Protein AF-A0AA37DGC0-F1 (afdb_monomer)

Foldseek 3Di:
DDPVVVVVVVVVVVVVVVCCVVVVVVVVVVVVVVVVVVVVVVVVVVVVVLVVVQVVVCVLQVLVVKHWDWDDWDCDDVVQKTKTFTAIPVCRQVDPPPRDTWIWIWHADPVGIDIDTQPQVSVQVVVVVVVCQVLCCVLQNPPQKDFNDWDFDRDPCVVDGNPRDSLNCQLQTADIEIEMEGADDCVSVVVSVVSSLVVCVVSLGKYWYWYFYAYPVGDGPDIDTDTHNRDDPSSVDDD

Structure (mmCIF, N/CA/C/O backbone):
data_AF-A0AA37DGC0-F1
#
_entry.id   AF-A0AA37DGC0-F1
#
loop_
_atom_site.group_PDB
_atom_site.id
_atom_site.type_symbol
_atom_site.label_atom_id
_atom_site.label_alt_id
_atom_site.label_comp_id
_atom_site.label_asym_id
_atom_site.label_entity_id
_atom_site.label_seq_id
_atom_site.pdbx_PDB_ins_code
_atom_site.Cartn_x
_atom_site.Cartn_y
_atom_site.Cartn_z
_atom_site.occupancy
_atom_site.B_iso_or_equiv
_atom_site.auth_seq_id
_atom_site.auth_comp_id
_atom_site.auth_asym_id
_atom_site.auth_atom_id
_atom_site.pdbx_PDB_model_num
ATOM 1 N N . MET A 1 1 ? 9.673 26.844 -81.382 1.00 55.47 1 MET A N 1
ATOM 2 C CA . MET A 1 1 ? 9.792 25.479 -80.846 1.00 55.47 1 MET A CA 1
ATOM 3 C C . MET A 1 1 ? 9.774 24.512 -82.013 1.00 55.47 1 MET A C 1
ATOM 5 O O . MET A 1 1 ? 8.757 24.444 -82.702 1.00 55.47 1 MET A O 1
ATOM 9 N N . THR A 1 2 ? 10.899 23.869 -82.306 1.00 59.75 2 THR A N 1
ATOM 10 C CA . THR A 1 2 ? 11.015 22.906 -83.415 1.00 59.75 2 THR A CA 1
ATOM 11 C C . THR A 1 2 ? 10.452 21.540 -82.998 1.00 59.75 2 THR A C 1
ATOM 13 O O . THR A 1 2 ? 10.293 21.239 -81.814 1.00 59.75 2 THR A O 1
ATOM 16 N N . THR A 1 3 ? 10.093 20.690 -83.962 1.00 62.34 3 THR A N 1
ATOM 17 C CA . THR A 1 3 ? 9.586 19.325 -83.709 1.00 62.34 3 THR A CA 1
ATOM 18 C C . THR A 1 3 ? 10.576 18.448 -82.934 1.00 62.34 3 THR A C 1
ATOM 20 O O . THR A 1 3 ? 10.150 17.554 -82.205 1.00 62.34 3 THR A O 1
ATOM 23 N N . GLU A 1 4 ? 11.874 18.737 -83.031 1.00 63.72 4 GLU A N 1
ATOM 24 C CA . GLU A 1 4 ? 12.940 18.060 -82.284 1.00 63.72 4 GLU A CA 1
ATOM 25 C C . GLU A 1 4 ? 12.959 18.455 -80.799 1.00 63.72 4 GLU A C 1
ATOM 27 O O . GLU A 1 4 ? 13.041 17.575 -79.941 1.00 63.72 4 GLU A O 1
ATOM 32 N N . GLU A 1 5 ? 12.764 19.739 -80.475 1.00 61.94 5 GLU A N 1
ATOM 33 C CA . GLU A 1 5 ? 12.655 20.222 -79.086 1.00 61.94 5 GLU A CA 1
ATOM 34 C C . GLU A 1 5 ? 11.441 19.603 -78.370 1.00 61.94 5 GLU A C 1
ATOM 36 O O . GLU A 1 5 ? 11.525 19.185 -77.214 1.00 61.94 5 GLU A O 1
ATOM 41 N N . ARG A 1 6 ? 10.317 19.443 -79.085 1.00 62.06 6 ARG A N 1
ATOM 42 C CA . ARG A 1 6 ? 9.103 18.788 -78.562 1.00 62.06 6 ARG A CA 1
ATOM 43 C C . ARG A 1 6 ? 9.302 17.288 -78.300 1.00 62.06 6 ARG A C 1
ATOM 45 O O . ARG A 1 6 ? 8.759 16.756 -77.331 1.00 62.06 6 ARG A O 1
ATOM 52 N N . GLY A 1 7 ? 10.079 16.607 -79.146 1.00 70.06 7 GLY A N 1
ATOM 53 C CA . GLY A 1 7 ? 10.426 15.191 -78.980 1.00 70.06 7 GLY A CA 1
ATOM 54 C C . GLY A 1 7 ? 11.369 14.944 -77.798 1.00 70.06 7 GLY A C 1
ATOM 55 O O . GLY A 1 7 ? 11.189 13.972 -77.058 1.00 70.06 7 GLY A O 1
ATOM 56 N N . GLN A 1 8 ? 12.318 15.856 -77.572 1.00 69.00 8 GLN A N 1
ATOM 57 C CA . GLN A 1 8 ? 13.214 15.826 -76.413 1.00 69.00 8 GLN A CA 1
ATOM 58 C C . GLN A 1 8 ? 12.463 16.098 -75.100 1.00 69.00 8 GLN A C 1
ATOM 60 O O . GLN A 1 8 ? 12.642 15.350 -74.136 1.00 69.00 8 GLN A O 1
ATOM 65 N N . GLU A 1 9 ? 11.541 17.068 -75.063 1.00 74.25 9 GLU A N 1
ATOM 66 C CA . GLU A 1 9 ? 10.702 17.310 -73.877 1.00 74.25 9 GLU A CA 1
ATOM 67 C C . GLU A 1 9 ? 9.797 16.114 -73.529 1.00 74.25 9 GLU A C 1
ATOM 69 O O . GLU A 1 9 ? 9.611 15.782 -72.351 1.00 74.25 9 GLU A O 1
ATOM 74 N N . GLU A 1 10 ? 9.226 15.429 -74.527 1.00 75.25 10 GLU A N 1
ATOM 75 C CA . GLU A 1 10 ? 8.430 14.224 -74.280 1.00 75.25 10 GLU A CA 1
ATOM 76 C C . GLU A 1 10 ? 9.276 13.048 -73.780 1.00 75.25 10 GLU A C 1
ATOM 78 O O . GLU A 1 10 ? 8.840 12.326 -72.871 1.00 75.25 10 GLU A O 1
ATOM 83 N N . GLN A 1 11 ? 10.480 12.857 -74.326 1.00 74.06 11 GLN A N 1
ATOM 84 C CA . GLN A 1 11 ? 11.420 11.852 -73.830 1.00 74.06 11 GLN A CA 1
ATOM 85 C C . GLN A 1 11 ? 11.836 12.149 -72.387 1.00 74.06 11 GLN A C 1
ATOM 87 O O . GLN A 1 11 ? 11.744 11.253 -71.544 1.00 74.06 11 GLN A O 1
ATOM 92 N N . GLU A 1 12 ? 12.161 13.401 -72.055 1.00 78.88 12 GLU A N 1
ATOM 93 C CA . GLU A 1 12 ? 12.464 13.800 -70.681 1.00 78.88 12 GLU A CA 1
ATOM 94 C C . GLU A 1 12 ? 11.285 13.563 -69.735 1.00 78.88 12 GLU A C 1
ATOM 96 O O . GLU A 1 12 ? 11.467 13.054 -68.626 1.00 78.88 12 GLU A O 1
ATOM 101 N N . ARG A 1 13 ? 10.051 13.892 -70.144 1.00 79.38 13 ARG A N 1
ATOM 102 C CA . ARG A 1 13 ? 8.856 13.647 -69.317 1.00 79.38 13 ARG A CA 1
ATOM 103 C C . ARG A 1 13 ? 8.638 12.157 -69.073 1.00 79.38 13 ARG A C 1
ATOM 105 O O . ARG A 1 13 ? 8.288 11.770 -67.953 1.00 79.38 13 ARG A O 1
ATOM 112 N N . ARG A 1 14 ? 8.848 11.304 -70.082 1.00 78.50 14 ARG A N 1
ATOM 113 C CA . ARG A 1 14 ? 8.740 9.839 -69.944 1.00 78.50 14 ARG A CA 1
ATOM 114 C C . ARG A 1 14 ? 9.852 9.276 -69.058 1.00 78.50 14 ARG A C 1
ATOM 116 O O . ARG A 1 14 ? 9.572 8.420 -68.216 1.00 78.50 14 ARG A O 1
ATOM 123 N N . GLN A 1 15 ? 11.071 9.792 -69.180 1.00 78.50 15 GLN A N 1
ATOM 124 C CA . GLN A 1 15 ? 12.212 9.388 -68.364 1.00 78.50 15 GLN A CA 1
ATOM 125 C C . GLN A 1 15 ? 12.033 9.825 -66.903 1.00 78.50 15 GLN A C 1
ATOM 127 O O . GLN A 1 15 ? 12.124 8.989 -66.008 1.00 78.50 15 GLN A O 1
ATOM 132 N N . LYS A 1 16 ? 11.622 11.076 -66.651 1.00 81.44 16 LYS A N 1
ATOM 133 C CA . LYS A 1 16 ? 11.257 11.588 -65.316 1.00 81.44 16 LYS A CA 1
ATOM 134 C C . LYS A 1 16 ? 10.116 10.775 -64.691 1.00 81.44 16 LYS A C 1
ATOM 136 O O . LYS A 1 16 ? 10.180 10.457 -63.506 1.00 81.44 16 LYS A O 1
ATOM 141 N N . LYS A 1 17 ? 9.096 10.370 -65.464 1.00 83.56 17 LYS A N 1
ATOM 142 C CA . LYS A 1 17 ? 8.017 9.480 -64.979 1.00 83.56 17 LYS A CA 1
ATOM 143 C C . LYS A 1 17 ? 8.522 8.078 -64.619 1.00 83.56 17 LYS A C 1
ATOM 145 O O . LYS A 1 17 ? 8.120 7.557 -63.581 1.00 83.56 17 LYS A O 1
ATOM 150 N N . ARG A 1 18 ? 9.395 7.470 -65.434 1.00 80.56 18 ARG A N 1
ATOM 151 C CA . ARG A 1 18 ? 10.020 6.167 -65.124 1.00 80.56 18 ARG A CA 1
ATOM 152 C C . ARG A 1 18 ? 10.894 6.245 -63.875 1.00 80.56 18 ARG A C 1
ATOM 154 O O . ARG A 1 18 ? 10.737 5.421 -62.983 1.00 80.56 18 ARG A O 1
ATOM 161 N N . ILE A 1 19 ? 11.739 7.269 -63.786 1.00 80.38 19 ILE A N 1
ATOM 162 C CA . ILE A 1 19 ? 12.614 7.519 -62.638 1.00 80.38 19 ILE A CA 1
ATOM 163 C C . ILE A 1 19 ? 11.781 7.711 -61.366 1.00 80.38 19 ILE A C 1
ATOM 165 O O . ILE A 1 19 ? 12.049 7.051 -60.369 1.00 80.38 19 ILE A O 1
ATOM 169 N N . LYS A 1 20 ? 10.709 8.517 -61.406 1.00 83.06 20 LYS A N 1
ATOM 170 C CA . LYS A 1 20 ? 9.794 8.676 -60.263 1.00 83.06 20 LYS A CA 1
ATOM 171 C C . LYS A 1 20 ? 9.135 7.358 -59.853 1.00 83.06 20 LYS A C 1
ATOM 173 O O . LYS A 1 20 ? 9.082 7.076 -58.665 1.00 83.06 20 LYS A O 1
ATOM 178 N N . ARG A 1 21 ? 8.677 6.533 -60.805 1.00 83.62 21 ARG A N 1
ATOM 179 C CA . ARG A 1 21 ? 8.064 5.221 -60.510 1.00 83.62 21 ARG A CA 1
ATOM 180 C C . ARG A 1 21 ? 9.016 4.236 -59.830 1.00 83.62 21 ARG A C 1
ATOM 182 O O . ARG A 1 21 ? 8.532 3.362 -59.127 1.00 83.62 21 ARG A O 1
ATOM 189 N N . ILE A 1 22 ? 10.325 4.368 -60.036 1.00 83.12 22 ILE A N 1
ATOM 190 C CA . ILE A 1 22 ? 11.338 3.501 -59.418 1.00 83.12 22 ILE A CA 1
ATOM 191 C C . ILE A 1 22 ? 11.839 4.100 -58.096 1.00 83.12 22 ILE A C 1
ATOM 193 O O . ILE A 1 22 ? 11.937 3.395 -57.097 1.00 83.12 22 ILE A O 1
ATOM 197 N N . LEU A 1 23 ? 12.113 5.408 -58.061 1.00 85.00 23 LEU A N 1
ATOM 198 C CA . LEU A 1 23 ? 12.659 6.077 -56.879 1.00 85.00 23 LEU A CA 1
ATOM 199 C C . LEU A 1 23 ? 11.643 6.228 -55.745 1.00 85.00 23 LEU A C 1
ATOM 201 O O . LEU A 1 23 ? 12.040 6.106 -54.594 1.00 85.00 23 LEU A O 1
ATOM 205 N N . LEU A 1 24 ? 10.356 6.470 -56.026 1.00 85.25 24 LEU A N 1
ATOM 206 C CA . LEU A 1 24 ? 9.342 6.624 -54.971 1.00 85.25 24 LEU A CA 1
ATOM 207 C C . LEU A 1 24 ? 9.191 5.358 -54.107 1.00 85.25 24 LEU A C 1
ATOM 209 O O . LEU A 1 24 ? 9.267 5.486 -52.887 1.00 85.25 24 LEU A O 1
ATOM 213 N N . PRO A 1 25 ? 9.050 4.145 -54.682 1.00 87.12 25 PRO A N 1
ATOM 214 C CA . PRO A 1 25 ? 9.037 2.913 -53.895 1.00 87.12 25 PRO A CA 1
ATOM 215 C C . PRO A 1 25 ? 10.334 2.678 -53.117 1.00 87.12 25 PRO A C 1
ATOM 217 O O . PRO A 1 25 ? 10.280 2.259 -51.966 1.00 87.12 25 PRO A O 1
ATOM 220 N N . L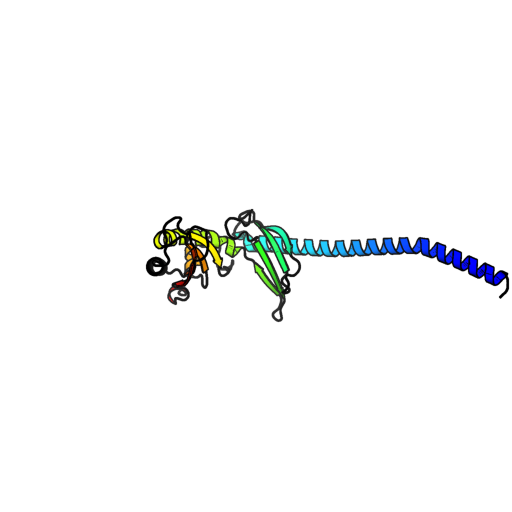EU A 1 26 ? 11.494 2.981 -53.710 1.00 87.94 26 LEU A N 1
ATOM 221 C CA . LEU A 1 26 ? 12.784 2.838 -53.028 1.00 87.94 26 LEU A CA 1
ATOM 222 C C . LEU A 1 26 ? 12.924 3.813 -51.852 1.00 87.94 26 LEU A C 1
ATOM 224 O O . LEU A 1 26 ? 13.423 3.429 -50.798 1.00 87.94 26 LEU A O 1
ATOM 228 N N . LEU A 1 27 ? 12.442 5.049 -52.002 1.00 88.81 27 LEU A N 1
ATOM 229 C CA . LEU A 1 27 ? 12.428 6.045 -50.934 1.00 88.81 27 LEU A CA 1
ATOM 230 C C . LEU A 1 27 ? 11.457 5.646 -49.812 1.00 88.81 27 LEU A C 1
ATOM 232 O O . LEU A 1 27 ? 11.799 5.763 -48.640 1.00 88.81 27 LEU A O 1
ATOM 236 N N . ALA A 1 28 ? 10.274 5.129 -50.162 1.00 83.31 28 ALA A N 1
ATOM 237 C CA . ALA A 1 28 ? 9.301 4.620 -49.197 1.00 83.31 28 ALA A CA 1
ATOM 238 C C . ALA A 1 28 ? 9.842 3.405 -48.426 1.00 83.31 28 ALA A C 1
ATOM 240 O O . ALA A 1 28 ? 9.718 3.349 -47.205 1.00 83.31 28 ALA A O 1
ATOM 241 N N . LEU A 1 29 ? 10.507 2.472 -49.117 1.00 85.81 29 LEU A N 1
ATOM 242 C CA . LEU A 1 29 ? 11.170 1.329 -48.491 1.00 85.81 29 LEU A CA 1
ATOM 243 C C . LEU A 1 29 ? 12.292 1.790 -47.553 1.00 85.81 29 LEU A C 1
ATOM 245 O O . LEU A 1 29 ? 12.408 1.297 -46.435 1.00 85.81 29 LEU A O 1
ATOM 249 N N . TRP A 1 30 ? 13.095 2.767 -47.980 1.00 87.75 30 TRP A N 1
ATOM 250 C CA . TRP A 1 30 ? 14.147 3.338 -47.146 1.00 87.75 30 TRP A CA 1
ATOM 251 C C . TRP A 1 30 ? 13.577 4.013 -45.892 1.00 87.75 30 TRP A C 1
ATOM 253 O O . TRP A 1 30 ? 14.060 3.739 -44.796 1.00 87.75 30 TRP A O 1
ATOM 263 N N . LEU A 1 31 ? 12.516 4.817 -46.020 1.00 85.50 31 LEU A N 1
ATOM 264 C CA . LEU A 1 31 ? 11.825 5.434 -44.883 1.00 85.50 31 LEU A CA 1
ATOM 265 C C . LEU A 1 31 ? 11.247 4.384 -43.927 1.00 85.50 31 LEU A C 1
ATOM 267 O O . LEU A 1 31 ? 11.439 4.507 -42.722 1.00 85.50 31 LEU A 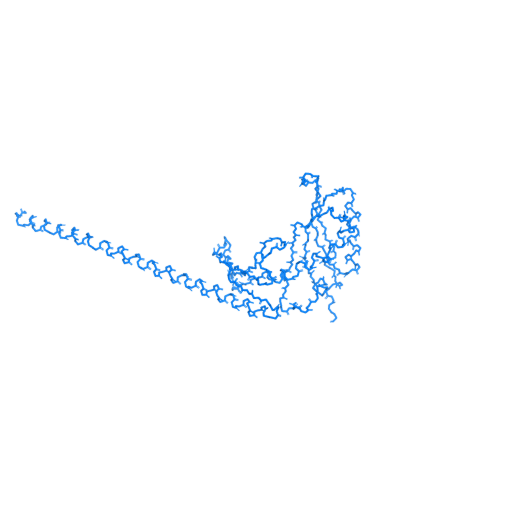O 1
ATOM 271 N N . ALA A 1 32 ? 10.618 3.324 -44.441 1.00 80.06 32 ALA A N 1
ATOM 272 C CA . ALA A 1 32 ? 10.107 2.228 -43.618 1.00 80.06 32 ALA A CA 1
ATOM 273 C C . ALA A 1 32 ? 11.231 1.519 -42.840 1.00 80.06 32 ALA A C 1
ATOM 275 O O . ALA A 1 32 ? 11.077 1.224 -41.657 1.00 80.06 32 ALA A O 1
ATOM 276 N N . VAL A 1 33 ? 12.395 1.309 -43.466 1.00 79.88 33 VAL A N 1
ATOM 277 C CA . VAL A 1 33 ? 13.577 0.740 -42.797 1.00 79.88 33 VAL A CA 1
ATOM 278 C C . VAL A 1 33 ? 14.136 1.687 -41.730 1.00 79.88 33 VAL A C 1
ATOM 280 O O . VAL A 1 33 ? 14.545 1.221 -40.667 1.00 79.88 33 VAL A O 1
ATOM 283 N N . GLN A 1 34 ? 14.169 3.001 -41.974 1.00 80.25 34 GLN A N 1
ATOM 284 C CA . GLN A 1 34 ? 14.621 3.972 -40.969 1.00 80.25 34 GLN A CA 1
ATOM 285 C C . GLN A 1 34 ? 13.648 4.067 -39.789 1.00 80.25 34 GLN A C 1
ATOM 287 O O . GLN A 1 34 ? 14.092 4.050 -38.643 1.00 80.25 34 GLN A O 1
ATOM 292 N N . LEU A 1 35 ? 12.339 4.084 -40.054 1.00 73.44 35 LEU A N 1
ATOM 293 C CA . LEU A 1 35 ? 11.300 4.056 -39.023 1.00 73.44 35 LEU A CA 1
ATOM 294 C C . LEU A 1 35 ? 11.390 2.775 -38.188 1.00 73.44 35 LEU A C 1
ATOM 296 O O . LEU A 1 35 ? 11.444 2.855 -36.966 1.00 73.44 35 LEU A O 1
ATOM 300 N N . GLY A 1 36 ? 11.535 1.608 -38.825 1.00 61.41 36 GLY A N 1
ATOM 301 C CA . GLY A 1 36 ? 11.729 0.338 -38.120 1.00 61.41 36 GLY A CA 1
ATOM 302 C C . GLY A 1 36 ? 12.989 0.319 -37.246 1.00 61.41 36 GLY A C 1
ATOM 303 O O . GLY A 1 36 ? 12.961 -0.186 -36.128 1.00 61.41 36 GLY A O 1
ATOM 304 N N . LYS A 1 37 ? 14.095 0.926 -37.702 1.00 65.06 37 LYS A N 1
ATOM 305 C CA . LYS A 1 37 ? 15.316 1.082 -36.888 1.00 65.06 37 LYS A CA 1
ATOM 306 C C . LYS A 1 37 ? 15.133 2.041 -35.710 1.00 65.06 37 LYS A C 1
ATOM 308 O O . LYS A 1 37 ? 15.774 1.831 -34.683 1.00 65.06 37 LYS A O 1
ATOM 313 N N . CYS A 1 38 ? 14.324 3.089 -35.863 1.00 59.12 38 CYS A N 1
ATOM 314 C CA . CYS A 1 38 ? 14.014 4.034 -34.790 1.00 59.12 38 CYS A CA 1
ATOM 315 C C . CYS A 1 38 ? 13.176 3.352 -33.706 1.00 59.12 38 CYS A C 1
ATOM 317 O O . CYS A 1 38 ? 13.608 3.315 -32.557 1.00 59.12 38 CYS A O 1
ATOM 319 N N . ILE A 1 39 ? 12.088 2.687 -34.110 1.00 58.06 39 ILE A N 1
ATOM 320 C CA . ILE A 1 39 ? 11.215 1.905 -33.222 1.00 58.06 39 ILE A CA 1
ATOM 321 C C . ILE A 1 39 ? 12.031 0.840 -32.478 1.00 58.06 39 ILE A C 1
ATOM 323 O O . ILE A 1 39 ? 12.000 0.775 -31.256 1.00 58.06 39 ILE A O 1
ATOM 327 N N . TYR A 1 40 ? 12.874 0.079 -33.185 1.00 53.66 40 TYR A N 1
ATOM 328 C CA . TYR A 1 40 ? 13.726 -0.937 -32.560 1.00 53.66 40 TYR A CA 1
ATOM 329 C C . TYR A 1 40 ? 14.729 -0.360 -31.544 1.00 53.66 40 TYR A C 1
ATOM 331 O O . TYR A 1 40 ? 15.064 -1.004 -30.549 1.00 53.66 40 TYR A O 1
ATOM 339 N N . ARG A 1 41 ? 15.257 0.850 -31.775 1.00 56.12 41 ARG A N 1
ATOM 340 C CA . ARG A 1 41 ? 16.160 1.513 -30.818 1.00 56.12 41 ARG A CA 1
ATOM 341 C C . ARG A 1 41 ? 15.415 1.999 -29.583 1.00 56.12 41 ARG A C 1
ATOM 343 O O . ARG A 1 41 ? 15.964 1.881 -28.490 1.00 56.12 41 ARG A O 1
ATOM 350 N N . GLU A 1 42 ? 14.210 2.527 -29.757 1.00 59.81 42 GLU A N 1
ATOM 351 C CA . GLU A 1 42 ? 13.340 2.944 -28.657 1.00 59.81 42 GLU A CA 1
ATOM 352 C C . GLU A 1 42 ? 12.913 1.743 -27.817 1.00 59.81 42 GLU A C 1
ATOM 354 O O . GLU A 1 42 ? 13.170 1.742 -26.618 1.00 59.81 42 GLU A O 1
ATOM 359 N N . GLU A 1 43 ? 12.428 0.662 -28.433 1.00 59.03 43 GLU A N 1
ATOM 360 C CA . GLU A 1 43 ? 12.095 -0.585 -27.733 1.00 59.03 43 GLU A CA 1
ATOM 361 C C . GLU A 1 43 ? 13.303 -1.178 -27.002 1.00 59.03 43 GLU A C 1
ATOM 363 O O . GLU A 1 43 ? 13.199 -1.595 -25.850 1.00 59.03 43 GLU A O 1
ATOM 368 N N . ARG A 1 44 ? 14.489 -1.180 -27.622 1.00 57.97 44 ARG A N 1
ATOM 369 C CA . ARG A 1 44 ? 15.708 -1.679 -26.972 1.00 57.97 44 ARG A CA 1
ATOM 370 C C . ARG A 1 44 ? 16.143 -0.800 -25.799 1.00 57.97 44 ARG A C 1
ATOM 372 O O . ARG A 1 44 ? 16.646 -1.324 -24.805 1.00 57.97 44 ARG A O 1
ATOM 379 N N . ARG A 1 45 ? 15.974 0.521 -25.900 1.00 60.31 45 ARG A N 1
ATOM 380 C CA . ARG A 1 45 ? 16.238 1.459 -24.799 1.00 60.31 45 ARG A CA 1
ATOM 381 C C . ARG A 1 45 ? 15.232 1.256 -23.667 1.00 60.31 45 ARG A C 1
ATOM 383 O O . ARG A 1 45 ? 15.646 1.227 -22.513 1.00 60.31 45 ARG A O 1
ATOM 390 N N . ARG A 1 46 ? 13.961 1.056 -24.010 1.00 58.97 46 ARG A N 1
ATOM 391 C CA . ARG A 1 46 ? 12.847 0.817 -23.09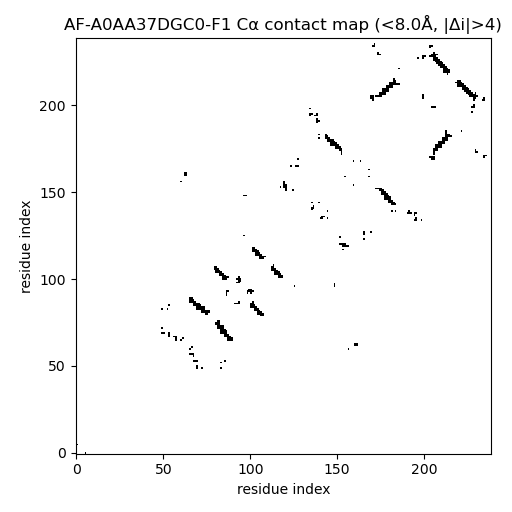3 1.00 58.97 46 ARG A CA 1
ATOM 392 C C . ARG A 1 46 ? 13.006 -0.496 -22.324 1.00 58.97 46 ARG A C 1
ATOM 394 O O . ARG A 1 46 ? 13.084 -0.487 -21.102 1.00 58.97 46 ARG A O 1
ATOM 401 N N . LEU A 1 47 ? 13.226 -1.608 -23.029 1.00 62.88 47 LEU A N 1
ATOM 402 C CA . LEU A 1 47 ? 13.554 -2.903 -22.418 1.00 62.88 47 LEU A CA 1
ATOM 403 C C . LEU A 1 47 ? 14.844 -2.838 -21.591 1.00 62.88 47 LEU A C 1
ATOM 405 O O . LEU A 1 47 ? 14.933 -3.464 -20.539 1.00 62.88 47 LEU A O 1
ATOM 409 N N . GLY A 1 48 ? 15.839 -2.062 -22.034 1.00 70.69 48 GLY A N 1
ATOM 410 C CA . GLY A 1 48 ? 17.059 -1.815 -21.267 1.00 70.69 48 GLY A CA 1
ATOM 411 C C . GLY A 1 48 ? 16.801 -1.071 -19.954 1.00 70.69 48 GLY A C 1
ATOM 412 O O . GLY A 1 48 ? 17.367 -1.443 -18.927 1.00 70.69 48 GLY A O 1
ATOM 413 N N . TYR A 1 49 ? 15.932 -0.058 -19.973 1.00 72.50 49 TYR A N 1
ATOM 414 C CA . TYR A 1 49 ? 15.521 0.688 -18.785 1.00 72.50 49 TYR A CA 1
ATOM 415 C C . TYR A 1 49 ? 14.719 -0.198 -17.830 1.00 72.50 49 TYR A C 1
ATOM 417 O O . TYR A 1 49 ? 15.148 -0.391 -16.695 1.00 72.50 49 TYR A O 1
ATOM 425 N N . ALA A 1 50 ? 13.642 -0.829 -18.302 1.00 78.88 50 ALA A N 1
ATOM 426 C CA . ALA A 1 50 ? 12.824 -1.742 -17.509 1.00 78.88 50 ALA A CA 1
ATOM 427 C C . ALA A 1 50 ? 13.659 -2.860 -16.861 1.00 78.88 50 ALA A C 1
ATOM 429 O O . ALA A 1 50 ? 13.530 -3.126 -15.666 1.00 78.88 50 ALA A O 1
ATOM 430 N N . HIS A 1 51 ? 14.593 -3.453 -17.613 1.00 82.69 51 HIS A N 1
ATOM 431 C CA . HIS A 1 51 ? 15.509 -4.460 -17.084 1.00 82.69 51 HIS A CA 1
ATOM 432 C C . HIS A 1 51 ? 16.458 -3.896 -16.016 1.00 82.69 51 HIS A C 1
ATOM 434 O O . HIS A 1 51 ? 16.704 -4.544 -14.999 1.00 82.69 51 HIS A O 1
ATOM 440 N N . ALA A 1 52 ? 16.985 -2.682 -16.203 1.00 84.94 52 ALA A N 1
ATOM 441 C CA . ALA A 1 52 ? 17.822 -2.033 -15.198 1.00 84.94 52 ALA A CA 1
ATOM 442 C C . ALA A 1 52 ? 17.042 -1.738 -13.903 1.00 84.94 52 ALA A C 1
ATOM 444 O O . ALA A 1 52 ? 17.583 -1.956 -12.813 1.00 84.94 52 ALA A O 1
ATOM 445 N N . VAL A 1 53 ? 15.779 -1.302 -14.007 1.00 87.75 53 VAL A N 1
ATOM 446 C CA . VAL A 1 53 ? 14.909 -1.084 -12.840 1.00 87.75 53 VAL A CA 1
ATOM 447 C C . VAL A 1 53 ? 14.577 -2.412 -12.152 1.00 87.75 53 VAL A C 1
ATOM 449 O O . VAL A 1 53 ? 14.690 -2.501 -10.932 1.00 87.75 53 VAL A O 1
ATOM 452 N N . GLU A 1 54 ? 14.269 -3.472 -12.902 1.00 90.25 54 GLU A N 1
ATOM 453 C CA . GLU A 1 54 ? 14.049 -4.816 -12.346 1.00 90.25 54 GLU A CA 1
ATOM 454 C C . GLU A 1 54 ? 15.274 -5.303 -11.557 1.00 90.25 54 GLU A C 1
ATOM 456 O O . GLU A 1 54 ? 15.159 -5.757 -10.415 1.00 90.25 54 GLU A O 1
ATOM 461 N N . GLN A 1 55 ? 16.477 -5.179 -12.127 1.00 90.88 55 GLN A N 1
ATOM 462 C CA . GLN A 1 55 ? 17.705 -5.542 -11.423 1.00 90.88 55 GLN A CA 1
ATOM 463 C C . GLN A 1 55 ? 17.935 -4.682 -10.175 1.00 90.88 55 GLN A C 1
ATOM 465 O O . GLN A 1 55 ? 18.438 -5.185 -9.169 1.00 90.88 55 GLN A O 1
ATOM 470 N N . TYR A 1 56 ? 17.602 -3.390 -10.231 1.00 91.56 56 TYR A N 1
ATOM 471 C CA . TYR A 1 56 ? 17.677 -2.505 -9.074 1.00 91.56 56 TYR A CA 1
ATOM 472 C C . TYR A 1 56 ? 16.739 -2.973 -7.957 1.00 91.56 56 TYR A C 1
ATOM 474 O O . TYR A 1 56 ? 17.210 -3.151 -6.836 1.00 91.56 56 TYR A O 1
ATOM 482 N N . MET A 1 57 ? 15.467 -3.250 -8.262 1.00 92.56 57 MET A N 1
ATOM 483 C CA . MET A 1 57 ? 14.489 -3.749 -7.287 1.00 92.56 57 MET A CA 1
ATOM 484 C C . MET A 1 57 ? 14.958 -5.061 -6.648 1.00 92.56 57 MET A C 1
ATOM 486 O O . MET A 1 57 ? 15.000 -5.176 -5.424 1.00 92.56 57 MET A O 1
ATOM 490 N N . ASN A 1 58 ? 15.439 -6.005 -7.464 1.00 93.50 58 ASN A N 1
ATOM 491 C CA . ASN A 1 58 ? 16.007 -7.272 -6.994 1.00 93.50 58 ASN A CA 1
ATOM 492 C C . ASN A 1 58 ? 17.242 -7.097 -6.091 1.00 93.50 58 ASN A C 1
ATOM 494 O O . ASN A 1 58 ? 17.466 -7.904 -5.190 1.00 93.50 58 ASN A O 1
ATOM 498 N N . ARG A 1 59 ? 18.064 -6.060 -6.308 1.00 92.94 59 ARG A N 1
ATOM 499 C CA . ARG A 1 59 ? 19.192 -5.739 -5.416 1.00 92.94 59 ARG A CA 1
ATOM 500 C C . ARG A 1 59 ? 18.725 -5.065 -4.127 1.00 92.94 59 ARG A C 1
ATOM 502 O O . ARG A 1 59 ? 19.149 -5.496 -3.058 1.00 92.94 59 ARG A O 1
ATOM 509 N N . LYS A 1 60 ? 17.863 -4.047 -4.231 1.00 92.56 60 LYS A N 1
ATOM 510 C CA . LYS A 1 60 ? 17.323 -3.265 -3.105 1.00 92.56 60 LYS A CA 1
ATOM 511 C C . LYS A 1 60 ? 16.642 -4.175 -2.082 1.00 92.56 60 LYS A C 1
ATOM 513 O O . LYS A 1 60 ? 16.949 -4.126 -0.897 1.00 92.56 60 LYS A O 1
ATOM 518 N N . TYR A 1 61 ? 15.795 -5.082 -2.560 1.00 92.44 61 TYR A N 1
ATOM 519 C CA . TYR A 1 61 ? 14.982 -5.958 -1.718 1.00 92.44 61 TYR A CA 1
ATOM 520 C C . TYR A 1 61 ? 15.538 -7.372 -1.556 1.00 92.44 61 TYR A C 1
ATOM 522 O O . TYR A 1 61 ? 14.849 -8.260 -1.057 1.00 92.44 61 TYR A O 1
ATOM 530 N N . ARG A 1 62 ? 16.816 -7.588 -1.889 1.00 91.19 62 ARG A N 1
ATOM 531 C CA . ARG A 1 62 ? 17.461 -8.905 -1.797 1.00 91.19 62 ARG A CA 1
ATOM 532 C C . ARG A 1 62 ? 17.340 -9.538 -0.410 1.00 91.19 62 ARG A C 1
ATOM 534 O O . ARG A 1 62 ? 17.125 -10.743 -0.316 1.00 91.19 62 ARG A O 1
ATOM 541 N N . LYS A 1 63 ? 17.452 -8.731 0.656 1.00 90.69 63 LYS A N 1
ATOM 542 C CA . LYS A 1 63 ? 17.338 -9.205 2.047 1.00 90.69 63 LYS A CA 1
ATOM 543 C C . LYS A 1 63 ? 15.968 -9.816 2.350 1.00 90.69 63 LYS A C 1
ATOM 545 O O . LYS A 1 63 ? 15.888 -10.762 3.118 1.00 90.69 63 LYS A O 1
ATOM 550 N N . PHE A 1 64 ? 14.912 -9.359 1.675 1.00 89.75 64 PHE A N 1
ATOM 551 C CA . PHE A 1 64 ? 13.560 -9.891 1.835 1.00 89.75 64 PHE A CA 1
ATOM 552 C C . PHE A 1 64 ? 13.359 -11.232 1.127 1.00 89.75 64 PHE A C 1
ATOM 554 O O . PHE A 1 64 ? 12.304 -11.838 1.298 1.00 89.75 64 PHE A O 1
ATOM 561 N N . GLY A 1 65 ? 14.337 -11.714 0.351 1.00 90.00 65 GLY A N 1
ATOM 562 C CA . GLY A 1 65 ? 14.262 -12.995 -0.352 1.00 90.00 65 GLY A CA 1
ATOM 563 C C . GLY A 1 65 ? 13.135 -13.060 -1.383 1.00 90.00 65 GLY A C 1
ATOM 564 O O . GLY A 1 65 ? 12.597 -14.138 -1.613 1.00 90.00 65 GLY A O 1
ATOM 565 N N . ASP A 1 66 ? 12.733 -11.914 -1.932 1.00 89.69 66 ASP A N 1
ATOM 566 C CA . ASP A 1 66 ? 11.768 -11.825 -3.025 1.00 89.69 66 ASP A CA 1
ATOM 567 C C . ASP A 1 66 ? 12.488 -11.633 -4.363 1.00 89.69 66 ASP A C 1
ATOM 569 O O . ASP A 1 66 ? 13.662 -11.243 -4.410 1.00 89.69 66 ASP A O 1
ATOM 573 N N . ARG A 1 67 ? 11.776 -11.904 -5.453 1.00 90.19 67 ARG A N 1
ATOM 574 C CA . ARG A 1 67 ? 12.263 -11.703 -6.807 1.00 90.19 67 ARG A CA 1
ATOM 575 C C . ARG A 1 67 ? 11.216 -10.997 -7.649 1.00 90.19 67 ARG A C 1
ATOM 577 O O . ARG A 1 67 ? 10.085 -11.453 -7.779 1.00 90.19 67 ARG A O 1
ATOM 584 N N . PHE A 1 68 ? 11.649 -9.909 -8.267 1.00 89.94 68 PHE A N 1
ATOM 585 C CA . PHE A 1 68 ? 10.838 -9.072 -9.132 1.00 89.94 68 PHE A CA 1
ATOM 586 C C . PHE A 1 68 ? 11.087 -9.451 -10.581 1.00 89.94 68 PHE A C 1
ATOM 588 O O . PHE A 1 68 ? 12.237 -9.645 -10.991 1.00 89.94 68 PHE A O 1
ATOM 595 N N . ARG A 1 69 ? 10.009 -9.524 -11.354 1.00 86.25 69 ARG A N 1
ATOM 596 C CA . ARG A 1 69 ? 10.043 -9.700 -12.805 1.00 86.25 69 ARG A CA 1
ATOM 597 C C . ARG A 1 69 ? 9.259 -8.577 -13.448 1.00 86.25 69 ARG A C 1
ATOM 599 O O . ARG A 1 69 ? 8.169 -8.252 -12.986 1.00 86.25 69 ARG A O 1
ATOM 606 N N . PHE A 1 70 ? 9.805 -7.989 -14.500 1.00 84.69 70 PHE A N 1
ATOM 607 C CA . PHE A 1 70 ? 9.113 -6.974 -15.271 1.00 84.69 70 PHE A CA 1
ATOM 608 C C . PHE A 1 70 ? 7.741 -7.483 -15.729 1.00 84.69 70 PHE A C 1
ATOM 610 O O . PHE A 1 70 ? 7.625 -8.586 -16.265 1.00 84.69 70 PHE A O 1
ATOM 617 N N . TYR A 1 71 ? 6.715 -6.664 -15.507 1.00 79.88 71 TYR A N 1
ATOM 618 C CA . TYR A 1 71 ? 5.367 -6.915 -15.996 1.00 79.88 71 TYR A CA 1
ATOM 619 C C . TYR A 1 71 ? 5.013 -5.955 -17.128 1.00 79.88 71 TYR A C 1
ATOM 621 O O . TYR A 1 71 ? 4.688 -6.377 -18.236 1.00 79.88 71 TYR A O 1
ATOM 629 N N . PHE A 1 72 ? 5.065 -4.658 -16.838 1.00 79.75 72 PHE A N 1
ATOM 630 C CA . PHE A 1 72 ? 4.574 -3.621 -17.731 1.00 79.75 72 PHE A CA 1
ATOM 631 C C . PHE A 1 72 ? 5.255 -2.289 -17.430 1.00 79.75 72 PHE A C 1
ATOM 633 O O . PHE A 1 72 ? 5.646 -2.029 -16.299 1.00 79.75 72 PHE A O 1
ATOM 640 N N . GLU A 1 73 ? 5.357 -1.416 -18.424 1.00 77.25 73 GLU A N 1
ATOM 641 C CA . GLU A 1 73 ? 5.807 -0.037 -18.244 1.00 77.25 73 GLU A CA 1
ATOM 642 C C . GLU A 1 73 ? 4.743 0.897 -18.796 1.00 77.25 73 GLU A C 1
ATOM 644 O O . GLU A 1 73 ? 4.359 0.769 -19.960 1.00 77.25 73 GLU A O 1
ATOM 649 N N . ASN A 1 74 ? 4.290 1.831 -17.967 1.00 72.44 74 ASN A N 1
ATOM 650 C CA . ASN A 1 74 ? 3.404 2.897 -18.393 1.00 72.44 74 ASN A CA 1
ATOM 651 C C . ASN A 1 74 ? 4.243 4.140 -18.695 1.00 72.44 74 ASN A C 1
ATOM 653 O O . ASN A 1 74 ? 4.846 4.713 -17.784 1.00 72.44 74 ASN A O 1
ATOM 657 N N . GLU A 1 75 ? 4.293 4.525 -19.968 1.00 60.62 75 GLU A N 1
ATOM 658 C CA . GLU A 1 75 ? 4.979 5.740 -20.400 1.00 60.62 75 GLU A CA 1
ATOM 659 C C . GLU A 1 75 ? 4.122 6.949 -20.016 1.00 60.62 75 GLU A C 1
ATOM 661 O O . GLU A 1 75 ? 2.981 7.053 -20.452 1.00 60.62 75 GLU A O 1
ATOM 666 N N . GLU A 1 76 ? 4.684 7.807 -19.160 1.00 60.47 76 GLU A N 1
ATOM 667 C CA . GLU A 1 76 ? 4.152 9.107 -18.729 1.00 60.47 76 GLU A CA 1
ATOM 668 C C . GLU A 1 76 ? 2.647 9.136 -18.418 1.00 60.47 76 GLU A C 1
ATOM 670 O O . GLU A 1 76 ? 1.788 9.417 -19.256 1.00 60.47 76 GLU A O 1
ATOM 675 N N . ARG A 1 77 ? 2.318 8.979 -17.129 1.00 63.75 77 ARG A N 1
ATOM 676 C CA . ARG A 1 77 ? 1.046 9.491 -16.602 1.00 63.75 77 ARG A CA 1
ATOM 677 C C . ARG A 1 77 ? 0.942 10.996 -16.923 1.00 63.75 77 ARG A C 1
ATOM 679 O O . ARG A 1 77 ? 1.982 11.648 -17.037 1.00 63.75 77 ARG A O 1
ATOM 686 N N . PRO A 1 78 ? -0.270 11.588 -16.954 1.00 59.06 78 PRO A N 1
ATOM 687 C CA . PRO A 1 78 ? -0.495 13.010 -17.277 1.00 59.06 78 PRO A CA 1
ATOM 688 C C . PRO A 1 78 ? 0.352 14.031 -16.491 1.00 59.06 78 PRO A C 1
ATOM 690 O O . PRO A 1 78 ? 0.404 15.199 -16.857 1.00 59.06 78 PRO A O 1
ATOM 693 N N . ASN A 1 79 ? 1.021 13.589 -15.426 1.00 67.81 79 ASN A N 1
ATOM 694 C CA . ASN A 1 79 ? 1.807 14.394 -14.503 1.00 67.81 79 ASN A CA 1
ATOM 695 C C . ASN A 1 79 ? 3.330 14.240 -14.714 1.00 67.81 79 ASN A C 1
ATOM 697 O O . ASN A 1 79 ? 4.094 14.616 -13.832 1.00 67.81 79 ASN A O 1
ATOM 701 N N . GLY A 1 80 ? 3.783 13.635 -15.822 1.00 74.00 80 GLY A N 1
ATOM 702 C CA . GLY A 1 80 ? 5.214 13.408 -16.090 1.00 74.00 80 GLY A CA 1
ATOM 703 C C . GLY A 1 80 ? 5.844 12.293 -15.244 1.00 74.00 80 GLY A C 1
ATOM 704 O O . GLY A 1 80 ? 7.061 12.248 -15.074 1.00 74.00 80 GLY A O 1
ATOM 705 N N . VAL A 1 81 ? 5.019 11.398 -14.691 1.00 81.25 81 VAL A N 1
ATOM 706 C CA . VAL A 1 81 ? 5.467 10.241 -13.903 1.00 81.25 81 VAL A CA 1
ATOM 707 C C . VAL A 1 81 ? 5.546 9.020 -14.813 1.00 81.25 81 VAL A C 1
ATOM 709 O O . VAL A 1 81 ? 4.533 8.617 -15.387 1.00 81.25 81 VAL A O 1
ATOM 712 N N . SER A 1 82 ? 6.725 8.412 -14.921 1.00 83.00 82 SER A N 1
ATOM 713 C CA . SER A 1 82 ? 6.899 7.100 -15.550 1.00 83.00 82 SER A CA 1
ATOM 714 C C . SER A 1 82 ? 6.763 6.004 -14.497 1.00 83.00 82 SER A C 1
ATOM 716 O O . SER A 1 82 ? 7.335 6.124 -13.415 1.00 83.00 82 SER A O 1
ATOM 718 N N . THR A 1 83 ? 6.026 4.936 -14.805 1.00 85.75 83 THR A N 1
ATOM 719 C CA . THR A 1 83 ? 5.820 3.815 -13.877 1.00 85.75 83 THR A CA 1
ATOM 720 C C . THR A 1 83 ? 6.293 2.510 -14.505 1.00 85.75 83 THR A C 1
ATOM 722 O O . THR A 1 83 ? 5.783 2.101 -15.550 1.00 85.75 83 THR A O 1
ATOM 725 N N . VAL A 1 84 ? 7.164 1.780 -13.809 1.00 86.25 84 VAL A N 1
ATOM 726 C CA . VAL A 1 84 ? 7.463 0.374 -14.118 1.00 86.25 84 VAL A CA 1
ATOM 727 C C . VAL A 1 84 ? 6.729 -0.521 -13.126 1.00 86.25 84 VAL A C 1
ATOM 729 O O . VAL A 1 84 ? 6.821 -0.324 -11.918 1.00 86.25 84 VAL A O 1
ATOM 732 N N . LYS A 1 85 ? 5.997 -1.510 -13.631 1.00 87.44 85 LYS A N 1
ATOM 733 C CA . LYS A 1 85 ? 5.245 -2.490 -12.848 1.00 87.44 85 LYS A CA 1
ATOM 734 C C . LYS A 1 85 ? 5.951 -3.840 -12.856 1.00 87.44 85 LYS A C 1
ATOM 736 O O . LYS A 1 85 ? 6.486 -4.265 -13.885 1.00 87.44 85 LYS A O 1
ATOM 741 N N . PHE A 1 86 ? 5.894 -4.536 -11.728 1.00 86.56 86 PHE A N 1
ATOM 742 C CA . PHE A 1 86 ? 6.560 -5.815 -11.513 1.00 86.56 86 PHE A CA 1
ATOM 743 C C . PHE A 1 86 ? 5.595 -6.874 -10.990 1.00 86.56 86 PHE A C 1
ATOM 745 O O . PHE A 1 86 ? 4.689 -6.582 -10.209 1.00 86.56 86 PHE A O 1
ATOM 752 N N . TYR A 1 87 ? 5.867 -8.120 -11.363 1.00 84.44 87 TYR A N 1
ATOM 753 C CA . TYR A 1 87 ? 5.439 -9.293 -10.616 1.00 84.44 87 TYR A CA 1
ATOM 754 C C . TYR A 1 87 ? 6.428 -9.572 -9.489 1.00 84.44 87 TYR A C 1
ATOM 756 O O . TYR A 1 87 ? 7.639 -9.488 -9.704 1.00 84.44 87 TYR A O 1
ATOM 764 N N . SER A 1 88 ? 5.917 -9.953 -8.322 1.00 84.50 88 SER A N 1
ATOM 765 C CA . SER A 1 88 ? 6.707 -10.501 -7.216 1.00 84.50 88 SER A CA 1
ATOM 766 C C . SER A 1 88 ? 6.452 -11.998 -7.102 1.00 84.50 88 SER A C 1
ATOM 768 O O . SER A 1 88 ? 5.323 -12.447 -7.259 1.00 84.50 88 SER A O 1
ATOM 770 N N . GLU A 1 89 ? 7.486 -12.784 -6.811 1.00 85.62 89 GLU A N 1
ATOM 771 C CA . GLU A 1 89 ? 7.316 -14.216 -6.544 1.00 85.62 89 GLU A CA 1
ATOM 772 C C . GLU A 1 89 ? 6.629 -14.476 -5.193 1.00 85.62 89 GLU A C 1
ATOM 774 O O . GLU A 1 89 ? 5.924 -15.475 -5.051 1.00 85.62 89 GLU A O 1
ATOM 779 N N . LYS A 1 90 ? 6.786 -13.576 -4.212 1.00 84.00 90 LYS A N 1
ATOM 780 C CA . LYS A 1 90 ? 6.076 -13.640 -2.920 1.00 84.00 90 LYS A CA 1
ATOM 781 C C . LYS A 1 90 ? 4.648 -13.113 -2.971 1.00 84.00 90 LYS A C 1
ATOM 783 O O . LYS A 1 90 ? 3.811 -13.557 -2.187 1.00 84.00 90 LYS A O 1
ATOM 788 N N . PHE A 1 91 ? 4.377 -12.188 -3.882 1.00 79.12 91 PHE A N 1
ATOM 789 C CA . PHE A 1 91 ? 3.075 -11.561 -4.085 1.00 79.12 91 PHE A CA 1
ATOM 790 C C . PHE A 1 91 ? 2.647 -11.735 -5.558 1.00 79.12 91 PHE A C 1
ATOM 792 O O . PHE A 1 91 ? 2.533 -10.741 -6.280 1.00 79.12 91 PHE A O 1
ATOM 799 N N . PRO A 1 92 ? 2.442 -12.990 -6.023 1.00 66.44 92 PRO A N 1
ATOM 800 C CA . PRO A 1 92 ? 2.304 -13.334 -7.446 1.00 66.44 92 PRO A CA 1
ATOM 801 C C . PRO A 1 92 ? 1.116 -12.670 -8.135 1.00 66.44 92 PRO A C 1
ATOM 803 O O . PRO A 1 92 ? 1.222 -12.275 -9.294 1.00 66.44 92 PRO A O 1
ATOM 806 N N . ASP A 1 93 ? 0.017 -12.485 -7.413 1.00 59.66 93 ASP A N 1
ATOM 807 C CA . ASP A 1 93 ? -1.193 -11.898 -7.975 1.00 59.66 93 ASP A CA 1
ATOM 808 C C . ASP A 1 93 ? -1.268 -10.373 -7.741 1.00 59.66 93 ASP A C 1
ATOM 810 O O . ASP A 1 93 ? -2.195 -9.707 -8.191 1.00 59.66 93 ASP A O 1
ATOM 814 N N . GLY A 1 94 ? -0.325 -9.789 -6.990 1.00 55.16 94 GLY A N 1
ATOM 815 C CA . GLY A 1 94 ? -0.502 -8.458 -6.390 1.00 55.16 94 GLY A CA 1
ATOM 816 C C . GLY A 1 94 ? -1.753 -8.347 -5.491 1.00 55.16 94 GLY A C 1
ATOM 817 O O . GLY A 1 94 ? -2.158 -7.237 -5.157 1.00 55.16 94 GLY A O 1
ATOM 818 N N . ALA A 1 95 ? -2.415 -9.470 -5.158 1.00 47.50 95 ALA A N 1
ATOM 819 C CA . ALA A 1 95 ? -3.882 -9.494 -5.214 1.00 47.50 95 ALA A CA 1
ATOM 820 C C . ALA A 1 95 ? -4.694 -9.570 -3.932 1.00 47.50 95 ALA A C 1
ATOM 822 O O . ALA A 1 95 ? -5.884 -9.308 -4.053 1.00 47.50 95 ALA A O 1
ATOM 823 N N . ASP A 1 96 ? -4.200 -9.924 -2.748 1.00 47.19 96 ASP A N 1
ATOM 824 C CA . ASP A 1 96 ? -5.219 -10.286 -1.746 1.00 47.19 96 ASP A CA 1
ATOM 825 C C . ASP A 1 96 ? -6.041 -9.108 -1.216 1.00 47.19 96 ASP A C 1
ATOM 827 O O . ASP A 1 96 ? -7.139 -9.360 -0.746 1.00 47.19 96 ASP A O 1
ATOM 831 N N . TYR A 1 97 ? -5.608 -7.851 -1.370 1.00 49.84 97 TYR A N 1
ATOM 832 C CA . TYR A 1 97 ? -6.502 -6.697 -1.228 1.00 49.84 97 TYR A CA 1
ATOM 833 C C . TYR A 1 97 ? -5.931 -5.447 -1.927 1.00 49.84 97 TYR A C 1
ATOM 835 O O . TYR A 1 97 ? -4.739 -5.154 -1.846 1.00 49.84 97 TYR A O 1
ATOM 843 N N . CYS A 1 98 ? -6.823 -4.711 -2.598 1.00 49.25 98 CYS A N 1
ATOM 844 C CA . CYS A 1 98 ? -6.614 -3.537 -3.463 1.00 49.25 98 CYS A CA 1
ATOM 845 C C . CYS A 1 98 ? -6.033 -3.769 -4.878 1.00 49.25 98 CYS A C 1
ATOM 847 O O . CYS A 1 98 ? -6.004 -2.813 -5.647 1.00 49.25 98 CYS A O 1
ATOM 849 N N . TYR A 1 99 ? -5.641 -4.993 -5.268 1.00 54.28 99 TYR A N 1
ATOM 850 C CA . TYR A 1 99 ? -5.194 -5.329 -6.640 1.00 54.28 99 TYR A CA 1
ATOM 851 C C . TYR A 1 99 ? -4.086 -4.421 -7.215 1.00 54.28 99 TYR A C 1
ATOM 853 O O . TYR A 1 99 ? -4.023 -4.202 -8.429 1.00 54.28 99 TYR A O 1
ATOM 861 N N . TYR A 1 100 ? -3.215 -3.860 -6.371 1.00 62.53 100 TYR A N 1
ATOM 862 C CA . TYR A 1 100 ? -2.149 -2.991 -6.862 1.00 62.53 100 TYR A CA 1
ATOM 863 C C . TYR A 1 100 ? -0.915 -3.818 -7.237 1.00 62.53 100 TYR A C 1
ATOM 865 O O . TYR A 1 100 ? -0.353 -4.505 -6.381 1.00 62.53 100 TYR A O 1
ATOM 873 N N . PRO A 1 101 ? -0.445 -3.747 -8.495 1.00 74.31 101 PRO A N 1
ATOM 874 C CA . PRO A 1 101 ? 0.849 -4.308 -8.850 1.00 74.31 101 PRO A CA 1
ATOM 875 C C . PRO A 1 101 ? 1.958 -3.591 -8.071 1.00 74.31 101 PRO A C 1
ATOM 877 O O . PRO A 1 101 ? 1.783 -2.462 -7.606 1.00 74.31 101 PRO A O 1
ATOM 880 N N . ILE A 1 102 ? 3.123 -4.230 -7.952 1.00 84.19 102 ILE A N 1
ATOM 881 C CA . ILE A 1 102 ? 4.298 -3.527 -7.435 1.00 84.19 102 ILE A CA 1
ATOM 882 C C . ILE A 1 102 ? 4.715 -2.517 -8.490 1.00 84.19 102 ILE A C 1
ATOM 884 O O . ILE A 1 102 ? 5.002 -2.890 -9.626 1.00 84.19 102 ILE A O 1
ATOM 888 N N . GLU A 1 103 ? 4.734 -1.249 -8.119 1.00 87.25 103 GLU A N 1
ATOM 889 C CA . GLU A 1 103 ? 5.046 -0.132 -8.997 1.00 87.25 103 GLU A CA 1
ATOM 890 C C . GLU A 1 103 ? 6.325 0.533 -8.508 1.00 87.25 103 GLU A C 1
ATOM 892 O O . GLU A 1 103 ? 6.528 0.698 -7.305 1.00 87.25 103 GLU A O 1
ATOM 897 N N . ARG A 1 104 ? 7.184 0.923 -9.448 1.00 88.62 104 ARG A N 1
ATOM 898 C CA . ARG A 1 104 ? 8.237 1.901 -9.216 1.00 88.62 104 ARG A CA 1
ATOM 899 C C . ARG A 1 104 ? 7.993 3.098 -10.112 1.00 88.62 104 ARG A C 1
ATOM 901 O O . ARG A 1 104 ? 8.118 2.999 -11.334 1.00 88.62 104 ARG A O 1
ATOM 908 N N . ASP A 1 105 ? 7.658 4.201 -9.472 1.00 88.12 105 ASP A N 1
ATOM 909 C CA . ASP A 1 105 ? 7.478 5.493 -10.096 1.00 88.12 105 ASP A CA 1
ATOM 910 C C . ASP A 1 105 ? 8.814 6.225 -10.189 1.00 88.12 105 ASP A C 1
ATOM 912 O O . ASP A 1 105 ? 9.678 6.130 -9.311 1.00 88.12 105 ASP A O 1
ATOM 916 N N . TYR A 1 106 ? 8.956 6.971 -11.273 1.00 85.81 106 TYR A N 1
ATOM 917 C CA . TYR A 1 106 ? 10.041 7.892 -11.542 1.00 85.81 106 TYR A CA 1
ATOM 918 C C . TYR A 1 106 ? 9.450 9.215 -12.012 1.00 85.81 106 TYR A C 1
ATOM 920 O O . TYR A 1 106 ? 8.615 9.242 -12.917 1.00 85.81 106 TYR A O 1
ATOM 928 N N . TRP A 1 107 ? 9.914 10.310 -11.423 1.00 87.06 107 TRP A N 1
ATOM 929 C CA . TRP A 1 107 ? 9.600 11.653 -11.893 1.00 87.06 107 TRP A CA 1
ATOM 930 C C . TRP A 1 107 ? 10.807 12.568 -11.723 1.00 87.06 107 TRP A C 1
ATOM 932 O O . TRP A 1 107 ? 11.737 12.277 -10.968 1.00 87.06 107 TRP A O 1
ATOM 942 N N . TRP A 1 108 ? 10.805 13.666 -12.467 1.00 84.69 108 TRP A N 1
ATOM 943 C CA . TRP A 1 108 ? 11.855 14.673 -12.425 1.00 84.69 108 TRP A CA 1
ATOM 944 C C . TRP A 1 108 ? 11.233 16.040 -12.164 1.00 84.69 108 TRP A C 1
ATOM 946 O O . TRP A 1 108 ? 10.296 16.429 -12.859 1.00 84.69 108 TRP A O 1
ATOM 956 N N . ASP A 1 109 ? 11.770 16.774 -11.194 1.00 85.94 109 ASP A N 1
ATOM 957 C CA . ASP A 1 109 ? 11.393 18.162 -10.919 1.00 85.94 109 ASP A CA 1
ATOM 958 C C . ASP A 1 109 ? 12.636 19.062 -10.760 1.00 85.94 109 ASP A C 1
ATOM 960 O O . ASP A 1 109 ? 13.757 18.671 -11.096 1.00 85.94 109 ASP A O 1
ATOM 964 N N . GLU A 1 110 ? 12.449 20.296 -10.285 1.00 89.12 110 GLU A N 1
ATOM 965 C CA . GLU A 1 110 ? 13.534 21.266 -10.063 1.00 89.12 110 GLU A CA 1
ATOM 966 C C . GLU A 1 110 ? 14.608 20.764 -9.078 1.00 89.12 110 GLU A C 1
ATOM 968 O O . GLU A 1 110 ? 15.761 21.189 -9.155 1.00 89.12 110 GLU A O 1
ATOM 973 N N . ASN A 1 111 ? 14.257 19.823 -8.198 1.00 88.94 111 ASN A N 1
ATOM 974 C CA . ASN A 1 111 ? 15.152 19.200 -7.223 1.00 88.94 111 ASN A CA 1
ATOM 975 C C . ASN A 1 111 ? 15.823 17.922 -7.758 1.00 88.94 111 ASN A C 1
ATOM 977 O O . ASN A 1 111 ? 16.633 17.313 -7.056 1.00 88.94 111 ASN A O 1
ATOM 981 N N . GLY A 1 112 ? 15.530 17.524 -8.999 1.00 85.50 112 GLY A N 1
ATOM 982 C CA . GLY A 1 112 ? 16.183 16.420 -9.694 1.00 85.50 112 GLY A CA 1
ATOM 983 C C . GLY A 1 112 ? 15.317 15.170 -9.844 1.00 85.50 112 GLY A C 1
ATOM 984 O O . GLY A 1 112 ? 14.097 15.240 -9.963 1.00 85.50 112 GLY A O 1
ATOM 985 N N . ALA A 1 113 ? 15.981 14.012 -9.914 1.00 84.00 113 ALA A N 1
ATOM 986 C CA . ALA A 1 113 ? 15.341 12.713 -10.103 1.00 84.00 113 ALA A CA 1
ATOM 987 C C . ALA A 1 113 ? 14.790 12.164 -8.789 1.00 84.00 113 ALA A C 1
ATOM 989 O O . ALA A 1 113 ? 15.542 11.965 -7.833 1.00 84.00 113 ALA A O 1
ATOM 990 N N . HIS A 1 114 ? 13.524 11.773 -8.812 1.00 85.81 114 HIS A N 1
ATOM 991 C CA . HIS A 1 114 ? 12.843 11.139 -7.696 1.00 85.81 114 HIS A CA 1
ATOM 992 C C . HIS A 1 114 ? 12.345 9.759 -8.076 1.00 85.81 114 HIS A C 1
ATOM 994 O O . HIS A 1 114 ? 12.042 9.477 -9.238 1.00 85.81 114 HIS A O 1
ATOM 1000 N N . TYR A 1 115 ? 12.260 8.894 -7.071 1.00 87.00 115 TYR A N 1
ATOM 1001 C CA . TYR A 1 115 ? 11.784 7.540 -7.260 1.00 87.00 115 TYR A CA 1
ATOM 1002 C C . TYR A 1 115 ? 11.005 7.058 -6.044 1.00 87.00 115 TYR A C 1
ATOM 1004 O O . TYR A 1 115 ? 11.465 7.212 -4.913 1.00 87.00 115 TYR A O 1
ATOM 1012 N N . LEU A 1 116 ? 9.898 6.367 -6.283 1.00 88.25 116 LEU A N 1
ATOM 1013 C CA . LEU A 1 116 ? 9.046 5.798 -5.242 1.00 88.25 116 LEU A CA 1
ATOM 1014 C C . LEU A 1 116 ? 8.667 4.377 -5.635 1.00 88.25 116 LEU A C 1
ATOM 1016 O O . LEU A 1 116 ? 8.440 4.121 -6.811 1.00 88.25 116 LEU A O 1
ATOM 1020 N N . ASP A 1 117 ? 8.602 3.447 -4.688 1.00 89.25 117 ASP A N 1
ATOM 1021 C CA . ASP A 1 117 ? 8.048 2.122 -4.961 1.00 89.25 117 ASP A CA 1
ATOM 1022 C C . ASP A 1 117 ? 7.236 1.587 -3.793 1.00 89.25 117 ASP A C 1
ATOM 1024 O O . ASP A 1 117 ? 7.622 1.720 -2.641 1.00 89.25 117 ASP A O 1
ATOM 1028 N N . ASN A 1 118 ? 6.113 0.950 -4.098 1.00 86.31 118 ASN A N 1
ATOM 1029 C CA . ASN A 1 118 ? 5.111 0.551 -3.110 1.00 86.31 118 ASN A CA 1
ATOM 1030 C C . ASN A 1 118 ? 5.368 -0.834 -2.476 1.00 86.31 118 ASN A C 1
ATOM 1032 O O . ASN A 1 118 ? 4.497 -1.356 -1.782 1.00 86.31 118 ASN A O 1
ATOM 1036 N N . TYR A 1 119 ? 6.537 -1.454 -2.682 1.00 87.50 119 TYR A N 1
ATOM 1037 C CA . TYR A 1 119 ? 6.778 -2.832 -2.229 1.00 87.50 119 TYR A CA 1
ATOM 1038 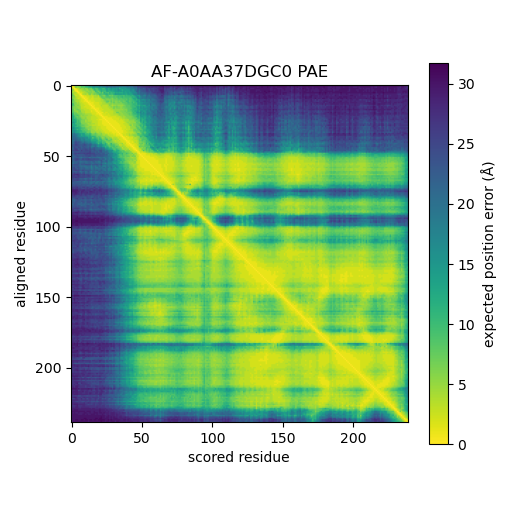C C . TYR A 1 119 ? 6.690 -2.982 -0.703 1.00 87.50 119 TYR A C 1
ATOM 1040 O O . TYR A 1 119 ? 6.067 -3.918 -0.199 1.00 87.50 119 TYR A O 1
ATOM 1048 N N . MET A 1 120 ? 7.265 -2.034 0.045 1.00 86.62 120 MET A N 1
ATOM 1049 C CA . MET A 1 120 ? 7.209 -2.062 1.512 1.00 86.62 120 MET A CA 1
ATOM 1050 C C . MET A 1 120 ? 5.791 -1.883 2.047 1.00 86.62 120 MET A C 1
ATOM 1052 O O . MET A 1 120 ? 5.471 -2.428 3.103 1.00 86.62 120 MET A O 1
ATOM 1056 N N . CYS A 1 121 ? 4.929 -1.184 1.305 1.00 83.81 121 CYS A N 1
ATOM 1057 C CA . CYS A 1 121 ? 3.518 -1.102 1.644 1.00 83.81 121 CYS A CA 1
ATOM 1058 C C . CYS A 1 121 ? 2.897 -2.502 1.631 1.00 83.81 121 CYS A C 1
ATOM 1060 O O . CYS A 1 121 ? 2.354 -2.944 2.640 1.00 83.81 121 CYS A O 1
ATOM 1062 N N . LEU A 1 122 ? 3.074 -3.251 0.539 1.00 82.44 122 LEU A N 1
ATOM 1063 C CA . LEU A 1 122 ? 2.526 -4.605 0.416 1.00 82.44 122 LEU A CA 1
ATOM 1064 C C . LEU A 1 122 ? 3.054 -5.558 1.498 1.00 82.44 122 LEU A C 1
ATOM 1066 O O . LEU A 1 122 ? 2.300 -6.384 2.013 1.00 82.44 122 LEU A O 1
ATOM 1070 N N . TRP A 1 123 ? 4.327 -5.417 1.885 1.00 83.31 123 TRP A N 1
ATOM 1071 C CA . TRP A 1 123 ? 4.950 -6.257 2.914 1.00 83.31 123 TRP A CA 1
ATOM 1072 C C . TRP A 1 123 ? 4.270 -6.152 4.287 1.00 83.31 123 TRP A C 1
ATOM 1074 O O . TRP A 1 123 ? 4.151 -7.158 4.998 1.00 83.31 123 TRP A O 1
ATOM 1084 N N . TYR A 1 124 ? 3.828 -4.948 4.662 1.00 82.50 124 TYR A N 1
ATOM 1085 C CA . TYR A 1 124 ? 3.227 -4.674 5.969 1.00 82.50 124 TYR A CA 1
ATOM 1086 C C . TYR A 1 124 ? 1.700 -4.623 5.945 1.00 82.50 124 TYR A C 1
ATOM 1088 O O . TYR A 1 124 ? 1.083 -4.987 6.941 1.00 82.50 124 TYR A O 1
ATOM 1096 N N . GLN A 1 125 ? 1.075 -4.236 4.832 1.00 80.38 125 GLN A N 1
ATOM 1097 C CA . GLN A 1 125 ? -0.361 -3.951 4.757 1.00 80.38 125 GLN A CA 1
ATOM 1098 C C . GLN A 1 125 ? -1.245 -5.129 5.181 1.00 80.38 125 GLN A C 1
ATOM 1100 O O . GLN A 1 125 ? -2.107 -4.960 6.039 1.00 80.38 125 GLN A O 1
ATOM 1105 N N . LYS A 1 126 ? -1.006 -6.331 4.635 1.00 77.31 126 LYS A N 1
ATOM 1106 C CA . LYS A 1 126 ? -1.810 -7.522 4.969 1.00 77.31 126 LYS A CA 1
ATOM 1107 C C . LYS A 1 126 ? -1.695 -7.880 6.451 1.00 77.31 126 LYS A C 1
ATOM 1109 O O . LYS A 1 126 ? -2.705 -8.013 7.133 1.00 77.31 126 LYS A O 1
ATOM 1114 N N . LYS A 1 127 ? -0.459 -7.957 6.954 1.00 82.62 127 LYS A N 1
ATOM 1115 C CA . LYS A 1 127 ? -0.172 -8.260 8.365 1.00 82.62 127 LYS A CA 1
ATOM 1116 C C . LYS A 1 127 ? -0.792 -7.217 9.292 1.00 82.62 127 LYS A C 1
ATOM 1118 O O . LYS A 1 127 ? -1.322 -7.559 10.342 1.00 82.62 127 LYS A O 1
ATOM 1123 N N . MET A 1 128 ? -0.722 -5.949 8.892 1.00 84.81 128 MET A N 1
ATOM 1124 C CA . MET A 1 128 ? -1.302 -4.841 9.632 1.00 84.81 128 MET A CA 1
ATOM 1125 C C . MET A 1 128 ? -2.810 -5.012 9.753 1.00 84.81 128 MET A C 1
ATOM 1127 O O . MET A 1 128 ? -3.301 -5.104 10.868 1.00 84.81 128 MET A O 1
ATOM 1131 N N . TRP A 1 129 ? -3.543 -5.158 8.653 1.00 84.56 129 TRP A N 1
ATOM 1132 C CA . TRP A 1 129 ? -4.991 -5.348 8.726 1.00 84.56 129 TRP A CA 1
ATOM 1133 C C . TRP A 1 129 ? -5.401 -6.571 9.544 1.00 84.56 129 TRP A C 1
ATOM 1135 O O . TRP A 1 129 ? -6.296 -6.458 10.378 1.00 84.56 129 TRP A O 1
ATOM 1145 N N . GLU A 1 130 ? -4.705 -7.700 9.387 1.00 86.88 130 GLU A N 1
ATOM 1146 C CA . GLU A 1 130 ? -4.916 -8.898 10.212 1.00 86.88 130 GLU A CA 1
ATOM 1147 C C . GLU A 1 130 ? -4.760 -8.606 11.715 1.00 86.88 130 GLU A C 1
ATOM 1149 O O . GLU A 1 130 ? -5.505 -9.155 12.527 1.00 86.88 130 GLU A O 1
ATOM 1154 N N . ALA A 1 131 ? -3.853 -7.703 12.097 1.00 90.31 131 ALA A N 1
ATOM 1155 C CA . ALA A 1 131 ? -3.675 -7.290 13.486 1.00 90.31 131 ALA A CA 1
ATOM 1156 C C . ALA A 1 131 ? -4.807 -6.392 14.018 1.00 90.31 131 ALA A C 1
ATOM 1158 O O . ALA A 1 131 ? -5.049 -6.402 15.224 1.00 90.31 131 ALA A O 1
ATOM 1159 N N . TYR A 1 132 ? -5.516 -5.648 13.157 1.00 91.06 132 TYR A N 1
ATOM 1160 C CA . TYR A 1 132 ? -6.649 -4.801 13.563 1.00 91.06 132 TYR A CA 1
ATOM 1161 C C . TYR A 1 132 ? -7.998 -5.532 13.578 1.00 91.06 132 TYR A C 1
ATOM 1163 O O . TYR A 1 132 ? -8.900 -5.119 14.308 1.00 91.06 132 TYR A O 1
ATOM 1171 N N . VAL A 1 133 ? -8.136 -6.636 12.832 1.00 93.38 133 VAL A N 1
ATOM 1172 C CA . VAL A 1 133 ? -9.370 -7.445 12.755 1.00 93.38 133 VAL A CA 1
ATOM 1173 C C . VAL A 1 133 ? -9.967 -7.783 14.129 1.00 93.38 133 VAL A C 1
ATOM 1175 O O . VAL A 1 133 ? -11.165 -7.572 14.294 1.00 93.38 133 VAL A O 1
ATOM 1178 N N . PRO A 1 134 ? -9.205 -8.227 15.151 1.00 95.25 134 PRO A N 1
ATOM 1179 C CA . PRO A 1 134 ? -9.785 -8.516 16.464 1.00 95.25 134 PRO A CA 1
ATOM 1180 C C . PRO A 1 134 ? -10.460 -7.305 17.124 1.00 95.25 134 PRO A C 1
ATOM 1182 O O . PRO A 1 134 ? -11.457 -7.470 17.822 1.00 95.25 134 PRO A O 1
ATOM 1185 N N . PHE A 1 135 ? -9.947 -6.092 16.894 1.00 94.44 135 PHE A N 1
ATOM 1186 C CA . PHE A 1 135 ? -10.526 -4.865 17.447 1.00 94.44 135 PHE A CA 1
ATOM 1187 C C . PHE A 1 135 ? -11.803 -4.469 16.707 1.00 94.44 135 PHE A C 1
ATOM 1189 O O . PHE A 1 135 ? -12.762 -4.019 17.327 1.00 94.44 135 PHE A O 1
ATOM 1196 N N . PHE A 1 136 ? -11.842 -4.676 15.390 1.00 94.44 136 PHE A N 1
ATOM 1197 C CA . PHE A 1 136 ? -13.046 -4.454 14.592 1.00 94.44 136 PHE A CA 1
ATOM 1198 C C . PHE A 1 136 ? -14.128 -5.499 14.880 1.00 94.44 136 PHE A C 1
ATOM 1200 O O . PHE A 1 136 ? -15.300 -5.149 14.985 1.00 94.44 136 PHE A O 1
ATOM 1207 N N . ASP A 1 137 ? -13.745 -6.762 15.080 1.00 95.56 137 ASP A N 1
ATOM 1208 C CA . ASP A 1 137 ? -14.652 -7.831 15.505 1.00 95.56 137 ASP A CA 1
ATOM 1209 C C . ASP A 1 137 ? -15.300 -7.511 16.858 1.00 95.56 137 ASP A C 1
ATOM 1211 O O . ASP A 1 137 ? -16.483 -7.790 17.043 1.00 95.56 137 ASP A O 1
ATOM 1215 N N . GLU A 1 138 ? -14.549 -6.913 17.787 1.00 95.19 138 GLU A N 1
ATOM 1216 C CA . GLU A 1 138 ? -15.062 -6.464 19.085 1.00 95.19 138 GLU A CA 1
ATOM 1217 C C . GLU A 1 138 ? -15.974 -5.234 18.958 1.00 95.19 138 GLU A C 1
ATOM 1219 O O . GLU A 1 138 ? -17.035 -5.201 19.574 1.00 95.19 138 GLU A O 1
ATOM 1224 N N . ALA A 1 139 ? -15.580 -4.239 18.157 1.00 93.75 139 ALA A N 1
ATOM 1225 C CA . ALA A 1 139 ? -16.295 -2.968 18.039 1.00 93.75 139 ALA A CA 1
ATOM 1226 C C . ALA A 1 139 ? -17.577 -3.058 17.195 1.00 93.75 139 ALA A C 1
ATOM 1228 O O . ALA A 1 139 ? -18.599 -2.484 17.559 1.00 93.75 139 ALA A O 1
ATOM 1229 N N . PHE A 1 140 ? -17.532 -3.773 16.070 1.00 92.62 140 PHE A N 1
ATOM 1230 C CA . PHE A 1 140 ? -18.628 -3.825 15.094 1.00 92.62 140 PHE A CA 1
ATOM 1231 C C . PHE A 1 140 ? -19.318 -5.189 15.034 1.00 92.62 140 PHE A C 1
ATOM 1233 O O . PHE A 1 140 ? -20.424 -5.301 14.510 1.00 92.62 140 PHE A O 1
ATOM 1240 N N . GLY A 1 141 ? -18.694 -6.230 15.586 1.00 91.81 141 GLY A N 1
ATOM 1241 C CA . GLY A 1 141 ? -19.166 -7.601 15.472 1.00 91.81 141 GLY A CA 1
ATOM 1242 C C . GLY A 1 141 ? -18.591 -8.304 14.244 1.00 91.81 141 GLY A C 1
ATOM 1243 O O . GLY A 1 141 ? -18.571 -7.789 13.123 1.00 91.81 141 GLY A O 1
ATOM 1244 N N . LYS A 1 142 ? -18.147 -9.544 14.450 1.00 93.69 142 LYS A N 1
ATOM 1245 C CA . LYS A 1 142 ? -17.574 -10.372 13.388 1.00 93.69 142 LYS A CA 1
ATOM 1246 C C . LYS A 1 142 ? -18.547 -10.545 12.216 1.00 93.69 142 LYS A C 1
ATOM 1248 O O . LYS A 1 142 ? -19.686 -10.978 12.391 1.00 93.69 142 LYS A O 1
ATOM 1253 N N . GLY A 1 143 ? -18.071 -10.245 11.009 1.00 90.88 143 GLY A N 1
ATOM 1254 C CA . GLY A 1 143 ? -18.851 -10.348 9.770 1.00 90.88 143 GLY A CA 1
ATOM 1255 C C . GLY A 1 143 ? -19.858 -9.216 9.541 1.00 90.88 143 GLY A C 1
ATOM 1256 O O . GLY A 1 143 ? -20.582 -9.262 8.550 1.00 90.88 143 GLY A O 1
ATOM 1257 N N . GLN A 1 144 ? -19.905 -8.209 10.421 1.00 92.06 144 GLN A N 1
ATOM 1258 C CA . GLN A 1 144 ? -20.716 -6.999 10.233 1.00 92.06 144 GLN A CA 1
ATOM 1259 C C . GLN A 1 144 ? -19.950 -5.874 9.533 1.00 92.06 144 GLN A C 1
ATOM 1261 O O . GLN A 1 144 ? -20.490 -4.791 9.351 1.00 92.06 144 GLN A O 1
ATOM 1266 N N . TYR A 1 145 ? -18.703 -6.100 9.129 1.00 92.56 145 TYR A N 1
ATOM 1267 C CA . TYR A 1 145 ? -17.911 -5.108 8.417 1.00 92.56 145 TYR A CA 1
ATOM 1268 C C . TYR A 1 145 ? -17.052 -5.753 7.331 1.00 92.56 145 TYR A C 1
ATOM 1270 O O . TYR A 1 145 ? -16.740 -6.947 7.382 1.00 92.56 145 TYR A O 1
ATOM 1278 N N . THR A 1 146 ? -16.645 -4.941 6.363 1.00 91.75 146 THR A N 1
ATOM 1279 C CA . THR A 1 146 ? -15.633 -5.272 5.360 1.00 91.75 146 THR A CA 1
ATOM 1280 C C . THR A 1 146 ? -14.576 -4.182 5.327 1.00 91.75 146 THR A C 1
ATOM 1282 O O . THR A 1 146 ? -14.906 -3.001 5.354 1.00 91.75 146 THR A O 1
ATOM 1285 N N . ILE A 1 147 ? -13.301 -4.566 5.258 1.00 90.00 147 ILE A N 1
ATOM 1286 C CA . ILE A 1 147 ? -12.213 -3.614 5.021 1.00 90.00 147 ILE A CA 1
ATOM 1287 C C . ILE A 1 147 ? -12.246 -3.263 3.534 1.00 90.00 147 ILE A C 1
ATOM 1289 O O . ILE A 1 147 ? -11.937 -4.108 2.699 1.00 90.00 147 ILE A O 1
ATOM 1293 N N . SER A 1 148 ? -12.658 -2.044 3.197 1.00 87.00 148 SER A N 1
ATOM 1294 C CA . SER A 1 148 ? -12.809 -1.589 1.809 1.00 87.00 148 SER A CA 1
ATOM 1295 C C . SER A 1 148 ? -11.554 -0.907 1.264 1.00 87.00 148 SER A C 1
ATOM 1297 O O . SER A 1 148 ? -11.385 -0.780 0.051 1.00 87.00 148 SER A O 1
ATOM 1299 N N . GLY A 1 149 ? -10.622 -0.526 2.141 1.00 84.75 149 GLY A N 1
ATOM 1300 C CA . GLY A 1 149 ? -9.338 0.022 1.731 1.00 84.75 149 GLY A CA 1
ATOM 1301 C C . GLY A 1 149 ? -8.536 0.613 2.881 1.00 84.75 149 GLY A C 1
ATOM 1302 O O . GLY A 1 149 ? -8.743 0.307 4.053 1.00 84.75 149 GLY A O 1
ATOM 1303 N N . GLY A 1 150 ? -7.585 1.469 2.529 1.00 81.88 150 GLY A N 1
ATOM 1304 C CA . GLY A 1 150 ? -6.731 2.159 3.483 1.00 81.88 150 GLY A CA 1
ATOM 1305 C C . GLY A 1 150 ? -5.516 2.773 2.807 1.00 81.88 150 GLY A C 1
ATOM 1306 O O . GLY A 1 150 ? -5.216 2.480 1.648 1.00 81.88 150 GLY A O 1
ATOM 1307 N N . ALA A 1 151 ? -4.811 3.615 3.548 1.00 78.31 151 ALA A N 1
ATOM 1308 C CA . ALA A 1 151 ? -3.532 4.170 3.142 1.00 78.31 151 ALA A CA 1
ATOM 1309 C C . ALA A 1 151 ? -2.506 3.899 4.234 1.00 78.31 151 ALA A C 1
ATOM 1311 O O . ALA A 1 151 ? -2.784 4.089 5.414 1.00 78.31 151 ALA A O 1
ATOM 1312 N N . ILE A 1 152 ? -1.311 3.487 3.841 1.00 78.31 152 ILE A N 1
ATOM 1313 C CA . ILE A 1 152 ? -0.172 3.389 4.745 1.00 78.31 152 ILE A CA 1
ATOM 1314 C C . ILE A 1 152 ? 0.916 4.316 4.255 1.00 78.31 152 ILE A C 1
ATOM 1316 O O . ILE A 1 152 ? 1.198 4.367 3.055 1.00 78.31 152 ILE A O 1
ATOM 1320 N N . LEU A 1 153 ? 1.526 5.045 5.187 1.00 76.44 153 LEU A N 1
ATOM 1321 C CA . LEU A 1 153 ? 2.764 5.735 4.883 1.00 76.44 153 LEU A CA 1
ATOM 1322 C C . LEU A 1 153 ? 3.809 4.681 4.526 1.00 76.44 153 LEU A C 1
ATOM 1324 O O . LEU A 1 153 ? 3.965 3.678 5.229 1.00 76.44 153 LEU A O 1
ATOM 1328 N N . MET A 1 154 ? 4.481 4.908 3.403 1.00 77.62 154 MET A N 1
ATOM 1329 C CA . MET A 1 154 ? 5.399 3.947 2.820 1.00 77.62 154 MET A CA 1
ATOM 1330 C C . MET A 1 154 ? 6.577 3.686 3.769 1.00 77.62 154 MET A C 1
ATOM 1332 O O . MET A 1 154 ? 7.363 4.606 3.998 1.00 77.62 154 MET A O 1
ATOM 1336 N N . PRO A 1 155 ? 6.721 2.465 4.319 1.00 80.06 155 PRO A N 1
ATOM 1337 C CA . PRO A 1 155 ? 7.819 2.166 5.232 1.00 80.06 155 PRO A CA 1
ATOM 1338 C C . PRO A 1 155 ? 9.160 2.243 4.492 1.00 80.06 155 PRO A C 1
ATOM 1340 O O . PRO A 1 155 ? 9.275 1.718 3.378 1.00 80.06 155 PRO A O 1
ATOM 1343 N N . ASP A 1 156 ? 10.185 2.848 5.101 1.00 82.81 156 ASP A N 1
ATOM 1344 C CA . ASP A 1 156 ? 11.532 2.797 4.528 1.00 82.81 156 ASP A CA 1
ATOM 1345 C C . ASP A 1 156 ? 12.113 1.389 4.710 1.00 82.81 156 ASP A C 1
ATOM 1347 O O . ASP A 1 156 ? 12.232 0.848 5.805 1.00 82.81 156 ASP A O 1
ATOM 1351 N N . TRP A 1 157 ? 12.497 0.776 3.600 1.00 83.44 157 TRP A N 1
ATOM 1352 C CA . TRP A 1 157 ? 13.136 -0.534 3.564 1.00 83.44 157 TRP A CA 1
ATOM 1353 C C . TRP A 1 157 ? 14.491 -0.581 4.286 1.00 83.44 157 TRP A C 1
ATOM 1355 O O . TRP A 1 157 ? 14.999 -1.676 4.554 1.00 83.44 157 TRP A O 1
ATOM 1365 N N . GLN A 1 158 ? 15.118 0.573 4.529 1.00 84.38 158 GLN A N 1
ATOM 1366 C CA . GLN A 1 158 ? 16.348 0.679 5.310 1.00 84.38 158 GLN A CA 1
ATOM 1367 C C . GLN A 1 158 ? 16.072 0.464 6.794 1.00 84.38 158 GLN A C 1
ATOM 1369 O O . GLN A 1 158 ? 16.788 -0.322 7.413 1.00 84.38 158 GLN A O 1
ATOM 1374 N N . ASP A 1 159 ? 15.005 1.076 7.303 1.00 84.62 159 ASP A N 1
ATOM 1375 C CA . ASP A 1 159 ? 14.622 1.029 8.715 1.00 84.62 159 ASP A CA 1
ATOM 1376 C C . ASP A 1 159 ? 13.883 -0.270 9.058 1.00 84.62 159 ASP A C 1
ATOM 1378 O O . ASP A 1 159 ? 14.070 -0.837 10.129 1.00 84.62 159 ASP A O 1
ATOM 1382 N N . TYR A 1 160 ? 13.086 -0.787 8.117 1.00 83.75 160 TYR A N 1
ATOM 1383 C CA . TYR A 1 160 ? 12.253 -1.971 8.317 1.00 83.75 160 TYR A CA 1
ATOM 1384 C C . TYR A 1 160 ? 12.747 -3.134 7.449 1.00 83.75 160 TYR A C 1
ATOM 1386 O O . TYR A 1 160 ? 12.703 -3.078 6.218 1.00 83.75 160 TYR A O 1
ATOM 1394 N N . GLY A 1 161 ? 13.247 -4.196 8.083 1.00 84.50 161 GLY A N 1
ATOM 1395 C CA . GLY A 1 161 ? 13.733 -5.421 7.445 1.00 84.50 161 GLY A CA 1
ATOM 1396 C C . GLY A 1 161 ? 12.727 -6.581 7.473 1.00 84.50 161 GLY A C 1
ATOM 1397 O O . GLY A 1 161 ? 11.651 -6.476 8.061 1.00 84.50 161 GLY A O 1
ATOM 1398 N N . PRO A 1 162 ? 13.050 -7.726 6.845 1.00 83.25 162 PRO A N 1
ATOM 1399 C CA . PRO A 1 162 ? 12.223 -8.934 6.932 1.00 83.25 162 PRO A CA 1
ATOM 1400 C C . PRO A 1 162 ? 12.106 -9.493 8.360 1.00 83.25 162 PRO A C 1
ATOM 1402 O O . PRO A 1 162 ? 11.126 -10.173 8.660 1.00 83.25 162 PRO A O 1
ATOM 1405 N N . GLU A 1 163 ? 13.088 -9.215 9.214 1.00 85.19 163 GLU A N 1
ATOM 1406 C CA . GLU A 1 163 ? 13.119 -9.529 10.643 1.00 85.19 163 GLU A CA 1
ATOM 1407 C C . GLU A 1 163 ? 12.321 -8.551 11.513 1.00 85.19 163 GLU A C 1
ATOM 1409 O O . GLU A 1 163 ? 11.938 -8.913 12.625 1.00 85.19 163 GLU A O 1
ATOM 1414 N N . THR A 1 164 ? 12.046 -7.340 11.020 1.00 83.81 164 THR A N 1
ATOM 1415 C CA . THR A 1 164 ? 11.340 -6.315 11.788 1.00 83.81 164 THR A CA 1
ATOM 1416 C C . THR A 1 164 ? 9.885 -6.722 11.992 1.00 83.81 164 THR A C 1
ATOM 1418 O O . THR A 1 164 ? 9.120 -6.904 11.034 1.00 83.81 164 THR A O 1
ATOM 1421 N N . GLY A 1 165 ? 9.502 -6.871 13.261 1.00 82.69 165 GLY A N 1
ATOM 1422 C CA . GLY A 1 165 ? 8.152 -7.252 13.655 1.00 82.69 165 GLY A CA 1
ATOM 1423 C C . GLY A 1 165 ? 7.115 -6.210 13.235 1.00 82.69 165 GLY A C 1
ATOM 1424 O O . GLY A 1 165 ? 7.409 -5.023 13.112 1.00 82.69 165 GLY A O 1
ATOM 1425 N N . LEU A 1 166 ? 5.868 -6.647 13.034 1.00 83.75 166 LEU A N 1
ATOM 1426 C CA . LEU A 1 166 ? 4.765 -5.726 12.738 1.00 83.75 166 LEU A CA 1
ATOM 1427 C C . LEU A 1 166 ? 4.557 -4.710 13.870 1.00 83.75 166 LEU A C 1
ATOM 1429 O O . LEU A 1 166 ? 4.275 -3.552 13.590 1.00 83.75 166 LEU A O 1
ATOM 1433 N N . GLU A 1 167 ? 4.700 -5.133 15.128 1.00 83.38 167 GLU A N 1
ATOM 1434 C CA . GLU A 1 167 ? 4.499 -4.253 16.286 1.00 83.38 167 GLU A CA 1
ATOM 1435 C C . GLU A 1 167 ? 5.496 -3.092 16.302 1.00 83.38 167 GLU A C 1
ATOM 1437 O O . GLU A 1 167 ? 5.105 -1.963 16.569 1.00 83.38 167 GLU A O 1
ATOM 1442 N N . GLU A 1 168 ? 6.756 -3.346 15.945 1.00 83.44 168 GLU A N 1
ATOM 1443 C CA . GLU A 1 168 ? 7.791 -2.312 15.857 1.00 83.44 168 GLU A CA 1
ATOM 1444 C C . GLU A 1 168 ? 7.421 -1.242 14.822 1.00 83.44 168 GLU A C 1
ATOM 1446 O O . GLU A 1 168 ? 7.477 -0.053 15.123 1.00 83.44 168 GLU A O 1
ATOM 1451 N N . TYR A 1 169 ? 6.930 -1.659 13.649 1.00 81.62 169 TYR A N 1
ATOM 1452 C CA . TYR A 1 169 ? 6.391 -0.737 12.648 1.00 81.62 169 TYR A CA 1
ATOM 1453 C C . TYR A 1 169 ? 5.148 0.009 13.151 1.00 81.62 169 TYR A C 1
ATOM 1455 O O . TYR A 1 169 ? 5.036 1.217 12.979 1.00 81.62 169 TYR A O 1
ATOM 1463 N N . LEU A 1 170 ? 4.196 -0.679 13.785 1.00 82.56 170 LEU A N 1
ATOM 1464 C CA . LEU A 1 170 ? 2.965 -0.046 14.267 1.00 82.56 170 LEU A CA 1
ATOM 1465 C C . LEU A 1 170 ? 3.206 0.945 15.404 1.00 82.56 170 LEU A C 1
ATOM 1467 O O . LEU A 1 170 ? 2.440 1.898 15.544 1.00 82.56 170 LEU A O 1
ATOM 1471 N N . ASN A 1 171 ? 4.278 0.782 16.173 1.00 79.25 171 ASN A N 1
ATOM 1472 C CA . ASN A 1 171 ? 4.650 1.740 17.206 1.00 79.25 171 ASN A CA 1
ATOM 1473 C C . ASN A 1 171 ? 5.082 3.081 16.596 1.00 79.25 171 ASN A C 1
ATOM 1475 O O . ASN A 1 171 ? 4.692 4.124 17.113 1.00 79.25 171 ASN A O 1
ATOM 1479 N N . THR A 1 172 ? 5.775 3.062 15.456 1.00 75.69 172 THR A N 1
ATOM 1480 C CA . THR A 1 172 ? 6.334 4.251 14.787 1.00 75.69 172 THR A CA 1
ATOM 1481 C C . THR A 1 172 ? 5.497 4.768 13.610 1.00 75.69 172 THR A C 1
ATOM 1483 O O . THR A 1 172 ? 5.717 5.884 13.148 1.00 75.69 172 THR A O 1
ATOM 1486 N N . ALA A 1 173 ? 4.540 3.987 13.099 1.00 74.88 173 ALA A N 1
ATOM 1487 C CA . ALA A 1 173 ? 3.778 4.329 11.899 1.00 74.88 173 ALA A CA 1
ATOM 1488 C C . ALA A 1 173 ? 2.876 5.559 12.096 1.00 74.88 173 ALA A C 1
ATOM 1490 O O . ALA A 1 173 ? 1.809 5.495 12.717 1.00 74.88 173 ALA A O 1
ATOM 1491 N N . GLU A 1 174 ? 3.260 6.680 11.499 1.00 72.12 174 GLU A N 1
ATOM 1492 C CA . GLU A 1 174 ? 2.429 7.877 11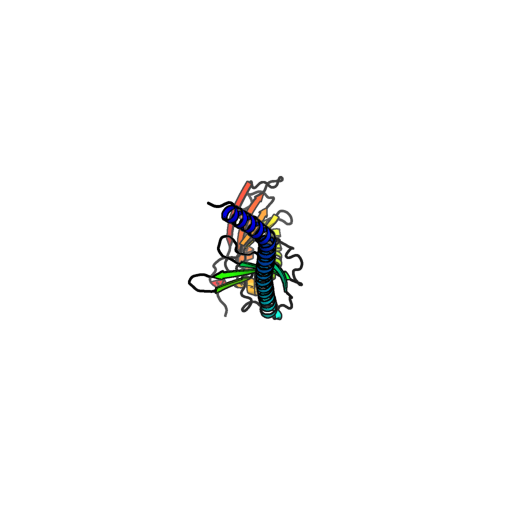.442 1.00 72.12 174 GLU A CA 1
ATOM 1493 C C . GLU A 1 174 ? 1.488 7.836 10.228 1.00 72.12 174 GLU A C 1
ATOM 1495 O O . GLU A 1 174 ? 1.835 7.333 9.160 1.00 72.12 174 GLU A O 1
ATOM 1500 N N . SER A 1 175 ? 0.290 8.409 10.374 1.00 68.50 175 SER A N 1
ATOM 1501 C CA . SER A 1 175 ? -0.626 8.688 9.252 1.00 68.50 175 SER A CA 1
ATOM 1502 C C . SER A 1 175 ? -1.093 7.472 8.436 1.00 68.50 175 SER A C 1
ATOM 1504 O O . SER A 1 175 ? -1.280 7.567 7.222 1.00 68.50 175 SER A O 1
ATOM 1506 N N . PHE A 1 176 ? -1.312 6.326 9.083 1.00 81.19 176 PHE A N 1
ATOM 1507 C CA . PHE A 1 176 ? -1.999 5.214 8.432 1.00 81.19 176 PHE A CA 1
ATOM 1508 C C . PHE A 1 176 ? -3.517 5.327 8.605 1.00 81.19 176 PHE A C 1
ATOM 1510 O O . PHE A 1 176 ? -4.008 5.774 9.645 1.00 81.19 176 PHE A O 1
ATOM 1517 N N . SER A 1 177 ? -4.254 4.870 7.597 1.00 87.56 177 SER A N 1
ATOM 1518 C CA . SER A 1 177 ? -5.709 4.835 7.585 1.00 87.56 177 SER A CA 1
ATOM 1519 C C . SER A 1 177 ? -6.265 3.500 7.110 1.00 87.56 177 SER A C 1
ATOM 1521 O O . SER A 1 177 ? -5.677 2.830 6.259 1.00 87.56 177 SER A O 1
ATOM 1523 N N . ILE A 1 178 ? -7.424 3.135 7.645 1.00 90.25 178 ILE A N 1
ATOM 1524 C CA . ILE A 1 178 ? -8.228 1.987 7.227 1.00 90.25 178 ILE A CA 1
ATOM 1525 C C . ILE A 1 178 ? -9.624 2.503 6.868 1.00 90.25 178 ILE A C 1
ATOM 1527 O O . ILE A 1 178 ? -10.153 3.386 7.542 1.00 90.25 178 ILE A O 1
ATOM 1531 N N . ALA A 1 179 ? -10.206 1.971 5.798 1.00 91.56 179 ALA A N 1
ATOM 1532 C CA . ALA A 1 179 ? -11.593 2.198 5.420 1.00 91.56 179 ALA A CA 1
ATOM 1533 C C . ALA A 1 179 ? -12.413 0.932 5.690 1.00 91.56 179 ALA A C 1
ATOM 1535 O O . ALA A 1 179 ? -11.998 -0.167 5.311 1.00 91.56 179 ALA A O 1
ATOM 1536 N N . LEU A 1 180 ? -13.548 1.096 6.366 1.00 93.62 180 LEU A N 1
ATOM 1537 C CA . LEU A 1 180 ? -14.488 0.035 6.703 1.00 93.62 180 LEU A CA 1
ATOM 1538 C C . LEU A 1 180 ? -15.867 0.359 6.138 1.00 93.62 180 LEU A C 1
ATOM 1540 O O . LEU A 1 180 ? -16.346 1.477 6.316 1.00 93.62 180 LEU A O 1
ATOM 1544 N N . ASP A 1 181 ? -16.529 -0.649 5.582 1.00 93.56 181 ASP A N 1
ATOM 1545 C CA . ASP A 1 181 ? -17.964 -0.608 5.306 1.00 93.56 181 ASP A CA 1
ATOM 1546 C C . ASP A 1 181 ? -18.663 -1.483 6.351 1.00 93.56 181 ASP A C 1
ATOM 1548 O O . ASP A 1 181 ? -18.405 -2.686 6.434 1.00 93.56 181 ASP A O 1
ATOM 1552 N N . VAL A 1 182 ? -19.508 -0.884 7.185 1.00 94.38 182 VAL A N 1
ATOM 1553 C CA . VAL A 1 182 ? -20.142 -1.517 8.345 1.00 94.38 182 VAL A CA 1
ATOM 1554 C C . VAL A 1 182 ? -21.633 -1.695 8.081 1.00 94.38 182 VAL A C 1
ATOM 1556 O O . VAL A 1 182 ? -22.378 -0.732 7.918 1.00 94.38 182 VAL A O 1
ATOM 1559 N N . LYS A 1 183 ? -22.084 -2.948 8.087 1.00 90.25 183 LYS A N 1
ATOM 1560 C CA . LYS A 1 183 ? -23.492 -3.351 8.040 1.00 90.25 183 LYS A CA 1
ATOM 1561 C C . LYS A 1 183 ? -24.053 -3.273 9.456 1.00 90.25 183 LYS A C 1
ATOM 1563 O O . LYS A 1 183 ? -24.079 -4.270 10.173 1.00 90.25 183 LYS A O 1
ATOM 1568 N N . GLY A 1 184 ? -24.430 -2.079 9.900 1.00 71.94 184 GLY A N 1
ATOM 1569 C CA . GLY A 1 184 ? -24.786 -1.864 11.299 1.00 71.94 184 GLY A CA 1
ATOM 1570 C C . GLY A 1 184 ? -25.642 -0.633 11.551 1.00 71.94 184 GLY A C 1
ATOM 1571 O O . GLY A 1 184 ? -25.839 0.214 10.685 1.00 71.94 184 GLY A O 1
ATOM 1572 N N . ASP A 1 185 ? -26.157 -0.556 12.775 1.00 75.06 185 ASP A N 1
ATOM 1573 C CA . ASP A 1 185 ? -26.928 0.583 13.259 1.00 75.06 185 ASP A CA 1
ATOM 1574 C C . ASP A 1 185 ? -25.979 1.723 13.649 1.00 75.06 185 ASP A C 1
ATOM 1576 O O . ASP A 1 185 ? -25.235 1.615 14.628 1.00 75.06 185 ASP A O 1
ATOM 1580 N N . PHE A 1 186 ? -26.022 2.821 12.889 1.00 81.38 186 PHE A N 1
ATOM 1581 C CA . PHE A 1 186 ? -25.227 4.024 13.144 1.00 81.38 186 PHE A CA 1
ATOM 1582 C C . PHE A 1 186 ? -25.409 4.569 14.568 1.00 81.38 186 PHE A C 1
ATOM 1584 O O . PHE A 1 186 ? -24.499 5.186 15.108 1.00 81.38 186 PHE A O 1
ATOM 1591 N N . THR A 1 187 ? -26.543 4.304 15.226 1.00 81.12 187 THR A N 1
ATOM 1592 C CA . THR A 1 187 ? -26.788 4.770 16.601 1.00 81.12 187 THR A CA 1
ATOM 1593 C C . THR A 1 187 ? -25.825 4.168 17.632 1.00 81.12 187 THR A C 1
ATOM 1595 O O . THR A 1 187 ? -25.719 4.692 18.738 1.00 81.12 187 THR A O 1
ATOM 1598 N N . LYS A 1 188 ? -25.095 3.100 17.277 1.00 84.25 188 LYS A N 1
ATOM 1599 C CA . LYS A 1 188 ? -24.066 2.463 18.116 1.00 84.25 188 LYS A CA 1
ATOM 1600 C C . LYS A 1 188 ? -22.635 2.895 17.780 1.00 84.25 188 LYS A C 1
ATOM 1602 O O . LYS A 1 188 ? -21.688 2.324 18.321 1.00 84.25 188 LYS A O 1
ATOM 1607 N N . SER A 1 189 ? -22.458 3.879 16.896 1.00 86.62 189 SER A N 1
ATOM 1608 C CA . SER A 1 189 ? -21.139 4.343 16.449 1.00 86.62 189 SER A CA 1
ATOM 1609 C C . SER A 1 189 ? -20.249 4.784 17.611 1.00 86.62 189 SER A C 1
ATOM 1611 O O . SER A 1 189 ? -19.090 4.381 17.682 1.00 86.62 189 SER A O 1
ATOM 1613 N N . GLU A 1 190 ? -20.791 5.543 18.565 1.00 89.88 190 GLU A N 1
ATOM 1614 C CA . GLU A 1 190 ? -20.031 6.043 19.716 1.00 89.88 190 GLU A CA 1
ATOM 1615 C C . GLU A 1 190 ? -19.488 4.910 20.600 1.00 89.88 190 GLU A C 1
ATOM 1617 O O . GLU A 1 190 ? -18.323 4.948 20.999 1.00 89.88 190 GLU A O 1
ATOM 1622 N N . GLU A 1 191 ? -20.292 3.873 20.861 1.0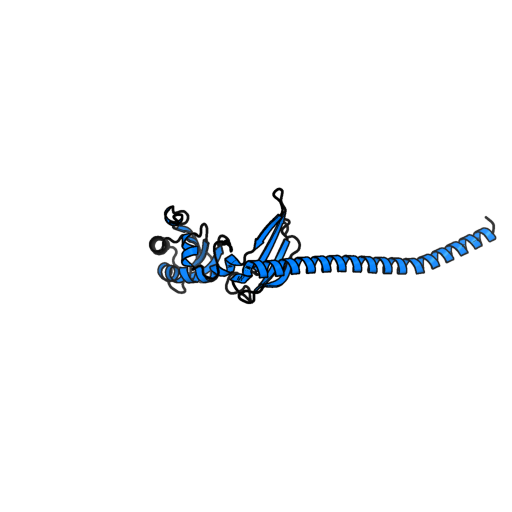0 92.00 191 GLU A N 1
ATOM 1623 C CA . GLU A 1 191 ? -19.875 2.701 21.646 1.00 92.00 191 GLU A CA 1
ATOM 1624 C C . GLU A 1 191 ? -18.745 1.940 20.938 1.00 92.00 191 GLU A C 1
ATOM 1626 O O . GLU A 1 191 ? -17.716 1.637 21.546 1.00 92.00 191 GLU A O 1
ATOM 1631 N N . ALA A 1 192 ? -18.899 1.696 19.634 1.00 92.25 192 ALA A N 1
ATOM 1632 C CA . ALA A 1 192 ? -17.885 1.032 18.822 1.00 92.25 192 ALA A CA 1
ATOM 1633 C C . ALA A 1 192 ? -16.570 1.833 18.776 1.00 92.25 192 ALA A C 1
ATOM 1635 O O . ALA A 1 192 ? -15.482 1.273 18.934 1.00 92.25 192 ALA A O 1
ATOM 1636 N N . ILE A 1 193 ? -16.654 3.157 18.614 1.00 92.50 193 ILE A N 1
ATOM 1637 C CA . ILE A 1 193 ? -15.486 4.046 18.597 1.00 92.50 193 ILE A CA 1
ATOM 1638 C C . ILE A 1 193 ? -14.766 4.037 19.950 1.00 92.50 193 ILE A C 1
ATOM 1640 O O . ILE A 1 193 ? -13.533 4.057 19.979 1.00 92.50 193 ILE A O 1
ATOM 1644 N N . GLU A 1 194 ? -15.492 3.979 21.067 1.00 93.44 194 GLU A N 1
ATOM 1645 C CA . GLU A 1 194 ? -14.878 3.933 22.397 1.00 93.44 194 GLU A CA 1
ATOM 1646 C C . GLU A 1 194 ? -14.161 2.599 22.659 1.00 93.44 194 GLU A C 1
ATOM 1648 O O . GLU A 1 194 ? -13.054 2.592 23.207 1.00 93.44 194 GLU A O 1
ATOM 1653 N N . ILE A 1 195 ? -14.716 1.477 22.181 1.00 94.25 195 ILE A N 1
ATOM 1654 C CA . ILE A 1 195 ? -14.030 0.173 22.192 1.00 94.25 195 ILE A CA 1
ATOM 1655 C C . ILE A 1 195 ? -12.696 0.277 21.444 1.00 94.25 195 ILE A C 1
ATOM 1657 O O . ILE A 1 195 ? -11.647 -0.075 21.991 1.00 94.25 195 ILE A O 1
ATOM 1661 N N . L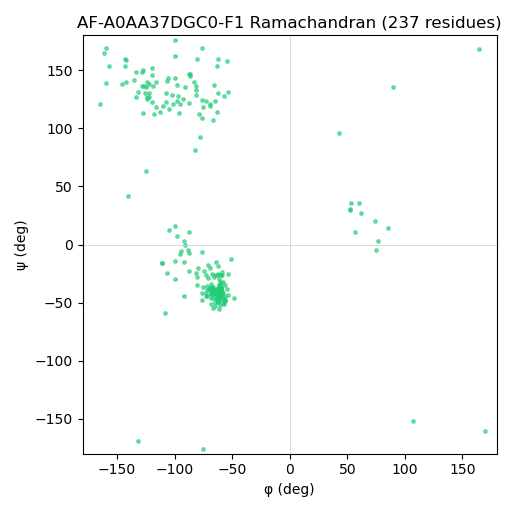EU A 1 196 ? -12.709 0.814 20.219 1.00 93.69 196 LEU A N 1
ATOM 1662 C CA . LEU A 1 196 ? -11.488 0.989 19.428 1.00 93.69 196 LEU A CA 1
ATOM 1663 C C . LEU A 1 196 ? -10.489 1.909 20.130 1.00 93.69 196 LEU A C 1
ATOM 1665 O O . LEU A 1 196 ? -9.308 1.576 20.217 1.00 93.69 196 LEU A O 1
ATOM 1669 N N . ARG A 1 197 ? -10.953 3.034 20.683 1.00 91.56 197 ARG A N 1
ATOM 1670 C CA . ARG A 1 197 ? -10.107 3.986 21.411 1.00 91.56 197 ARG A CA 1
ATOM 1671 C C . ARG A 1 197 ? -9.373 3.310 22.557 1.00 91.56 197 ARG A C 1
ATOM 1673 O O . ARG A 1 197 ? -8.153 3.439 22.653 1.00 91.56 197 ARG A O 1
ATOM 1680 N N . LYS A 1 198 ? -10.094 2.548 23.378 1.00 92.62 198 LYS A N 1
ATOM 1681 C CA . LYS A 1 198 ? -9.513 1.796 24.488 1.00 92.62 198 LYS A CA 1
ATOM 1682 C C . LYS A 1 198 ? -8.425 0.833 24.008 1.00 92.62 198 LYS A C 1
ATOM 1684 O O . LYS A 1 198 ? -7.325 0.845 24.554 1.00 92.62 198 LYS A O 1
ATOM 1689 N N . ARG A 1 199 ? -8.693 0.043 22.962 1.00 91.69 199 ARG A N 1
ATOM 1690 C CA . ARG A 1 199 ? -7.727 -0.934 22.423 1.00 91.69 199 ARG A CA 1
ATOM 1691 C C . ARG A 1 199 ? -6.479 -0.285 21.840 1.00 91.69 199 ARG A C 1
ATOM 1693 O O . ARG A 1 199 ? -5.375 -0.770 22.074 1.00 91.69 199 ARG A O 1
ATOM 1700 N N . MET A 1 200 ? -6.639 0.819 21.117 1.00 89.69 200 MET A N 1
ATOM 1701 C CA . MET A 1 200 ? -5.517 1.556 20.533 1.00 89.69 200 MET A CA 1
ATOM 1702 C C . MET A 1 200 ? -4.615 2.166 21.604 1.00 89.69 200 MET A C 1
ATOM 1704 O O . MET A 1 200 ? -3.393 2.100 21.484 1.00 89.69 200 MET A O 1
ATOM 1708 N N . VAL A 1 201 ? -5.203 2.691 22.683 1.00 86.62 201 VAL A N 1
ATOM 1709 C CA . VAL A 1 201 ? -4.450 3.202 23.836 1.00 86.62 201 VAL A CA 1
ATOM 1710 C C . VAL A 1 201 ? -3.721 2.070 24.563 1.00 86.62 201 VAL A C 1
ATOM 1712 O O . VAL A 1 201 ? -2.531 2.199 24.826 1.00 86.62 201 VAL A O 1
ATOM 1715 N N . GLU A 1 202 ? -4.381 0.934 24.824 1.00 89.25 202 GLU A N 1
ATOM 1716 C CA . GLU A 1 202 ? -3.759 -0.240 25.469 1.00 89.25 202 GLU A CA 1
ATOM 1717 C C . GLU A 1 202 ? -2.537 -0.770 24.699 1.00 89.25 202 GLU A C 1
ATOM 1719 O O . GLU A 1 202 ? -1.603 -1.292 25.304 1.00 89.25 202 GLU A O 1
ATOM 1724 N N . ARG A 1 203 ? -2.541 -0.648 23.367 1.00 86.00 203 ARG A N 1
ATOM 1725 C CA . ARG A 1 203 ? -1.448 -1.096 22.490 1.00 86.00 203 ARG A CA 1
ATOM 1726 C C . ARG A 1 203 ? -0.450 -0.003 22.120 1.00 86.00 203 ARG A C 1
ATOM 1728 O O . ARG A 1 203 ? 0.562 -0.316 21.506 1.00 86.00 203 ARG A O 1
ATOM 1735 N N . ASN A 1 204 ? -0.725 1.251 22.472 1.00 84.38 204 ASN A N 1
ATOM 1736 C CA . ASN A 1 204 ? -0.013 2.423 21.966 1.00 84.38 204 ASN A CA 1
ATOM 1737 C C . ASN A 1 204 ? 0.050 2.493 20.422 1.00 84.38 204 ASN A C 1
ATOM 1739 O O . ASN A 1 204 ? 1.038 2.931 19.835 1.00 84.38 204 ASN A O 1
ATOM 1743 N N . TRP A 1 205 ? -1.009 2.052 19.742 1.00 86.94 205 TRP A N 1
ATOM 1744 C CA . TRP A 1 205 ? -1.105 2.096 18.281 1.00 86.94 205 TRP A CA 1
ATOM 1745 C C . TRP A 1 205 ? -1.949 3.288 17.841 1.00 86.94 205 TRP A C 1
ATOM 1747 O O . TRP A 1 205 ? -2.912 3.642 18.519 1.00 86.94 205 TRP A O 1
ATOM 1757 N N . GLY A 1 206 ? -1.582 3.926 16.728 1.00 86.38 206 GLY A N 1
ATOM 1758 C CA . GLY A 1 206 ? -2.447 4.905 16.060 1.00 86.38 206 GLY A CA 1
ATOM 1759 C C . GLY A 1 206 ? -3.560 4.215 15.282 1.00 86.38 206 GLY A C 1
ATOM 1760 O O . GLY A 1 206 ? -3.497 3.011 15.113 1.00 86.38 206 GLY A O 1
ATOM 1761 N N . LEU A 1 207 ? -4.558 4.952 14.800 1.00 88.25 207 LEU A N 1
ATOM 1762 C CA . LEU A 1 207 ? -5.522 4.514 13.787 1.00 88.25 207 LEU A CA 1
ATOM 1763 C C . LEU A 1 207 ? -6.264 5.722 13.227 1.00 88.25 207 LEU A C 1
ATOM 1765 O O . LEU A 1 207 ? -6.957 6.418 13.966 1.00 88.25 207 LEU A O 1
ATOM 1769 N N . GLN A 1 208 ? -6.175 5.952 11.919 1.00 91.00 208 GLN A N 1
ATOM 1770 C CA . GLN A 1 208 ? -7.154 6.775 11.217 1.00 91.00 208 GLN A CA 1
ATOM 1771 C C . GLN A 1 208 ? -8.190 5.858 10.563 1.00 91.00 208 GLN A C 1
ATOM 1773 O O . GLN A 1 208 ? -7.849 4.920 9.851 1.00 91.00 208 GLN A O 1
ATOM 1778 N N . LEU A 1 209 ? -9.465 6.108 10.808 1.00 91.81 209 LEU A N 1
ATOM 1779 C CA . LEU A 1 209 ? -10.550 5.249 10.367 1.00 91.81 209 LEU A CA 1
ATOM 1780 C C . LEU A 1 209 ? -11.547 6.059 9.543 1.00 91.81 209 LEU A C 1
ATOM 1782 O O . LEU A 1 209 ? -12.032 7.098 9.993 1.00 91.81 209 LEU A O 1
ATOM 1786 N N . TYR A 1 210 ? -11.838 5.578 8.340 1.00 93.06 210 TYR A N 1
ATOM 1787 C CA . TYR A 1 210 ? -13.008 5.972 7.562 1.00 93.06 210 TYR A CA 1
ATOM 1788 C C . TYR A 1 210 ? -14.048 4.867 7.716 1.00 93.06 210 TYR A C 1
ATOM 1790 O O . TYR A 1 210 ? -13.762 3.718 7.393 1.00 93.06 210 TYR A O 1
ATOM 1798 N N . ILE A 1 211 ? -15.226 5.193 8.235 1.00 93.81 211 ILE A N 1
ATOM 1799 C CA . ILE A 1 211 ? -16.311 4.230 8.425 1.00 93.81 211 ILE A CA 1
ATOM 1800 C C . ILE A 1 211 ? -17.467 4.668 7.539 1.00 93.81 211 ILE A C 1
ATOM 1802 O O . ILE A 1 211 ? -17.995 5.757 7.741 1.00 93.81 211 ILE A O 1
ATOM 1806 N N . SER A 1 212 ? -17.861 3.835 6.585 1.00 94.12 212 SER A N 1
ATOM 1807 C CA . SER A 1 212 ? -19.129 3.955 5.869 1.00 94.12 212 SER A CA 1
ATOM 1808 C C . SER A 1 212 ? -20.124 2.998 6.514 1.00 94.12 212 SER A C 1
ATOM 1810 O O . SER A 1 212 ? -19.849 1.806 6.635 1.00 94.12 212 SER A O 1
ATOM 1812 N N . TYR A 1 213 ? -21.267 3.495 6.972 1.00 93.31 213 TYR A N 1
ATOM 1813 C CA . TYR A 1 213 ? -22.353 2.649 7.458 1.00 93.31 213 TYR A CA 1
ATOM 1814 C C . TYR A 1 213 ? -23.285 2.383 6.288 1.00 93.31 213 TYR A C 1
ATOM 1816 O O . TYR A 1 213 ? -23.757 3.328 5.653 1.00 93.31 213 TYR A O 1
ATOM 1824 N N . VAL A 1 214 ? -23.545 1.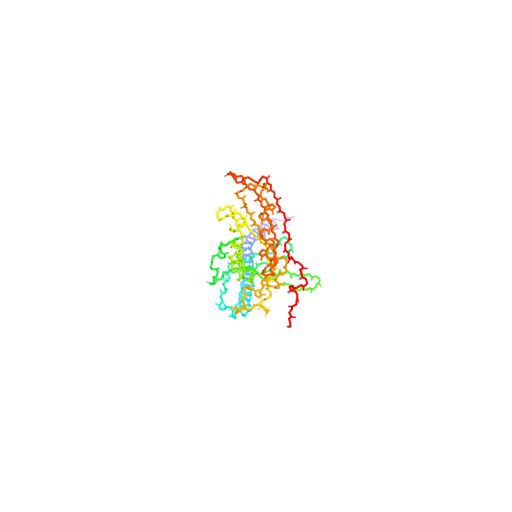109 6.007 1.00 93.38 214 VAL A N 1
ATOM 1825 C CA . VAL A 1 214 ? -24.303 0.684 4.828 1.00 93.38 214 VAL A CA 1
ATOM 1826 C C . VAL A 1 214 ? -25.565 -0.080 5.210 1.00 93.38 214 VAL A C 1
ATOM 1828 O O . VAL A 1 214 ? -25.595 -0.816 6.200 1.00 93.38 214 VAL A O 1
ATOM 1831 N N . ASP A 1 215 ? -26.615 0.091 4.411 1.00 88.81 215 ASP A N 1
ATOM 1832 C CA . ASP A 1 215 ? -27.847 -0.688 4.530 1.00 88.81 215 ASP A CA 1
ATOM 1833 C C . ASP A 1 215 ? -27.685 -2.131 3.991 1.00 88.81 215 ASP A C 1
ATOM 1835 O O . ASP A 1 215 ? -26.597 -2.575 3.609 1.00 88.81 215 ASP A O 1
ATOM 1839 N N . GLN A 1 216 ? -28.778 -2.902 3.981 1.00 85.19 216 GLN A N 1
ATOM 1840 C CA . GLN A 1 216 ? -28.777 -4.287 3.483 1.00 85.19 216 GLN A CA 1
ATOM 1841 C C . GLN A 1 216 ? -28.483 -4.394 1.979 1.00 85.19 216 GLN A C 1
ATOM 1843 O O . GLN A 1 216 ? -27.964 -5.424 1.543 1.00 85.19 216 GLN A O 1
ATOM 1848 N N . ASP A 1 217 ? -28.784 -3.341 1.219 1.00 86.81 217 ASP A N 1
ATOM 1849 C CA . ASP A 1 217 ? -28.560 -3.249 -0.222 1.00 86.81 217 ASP A CA 1
ATOM 1850 C C . ASP A 1 217 ? -27.152 -2.708 -0.550 1.00 86.81 217 ASP A C 1
ATOM 1852 O O . ASP A 1 217 ? -26.742 -2.700 -1.711 1.00 86.81 217 ASP A O 1
ATOM 1856 N N . GLY A 1 218 ? -26.382 -2.311 0.471 1.00 85.31 218 GLY A N 1
ATOM 1857 C CA . GLY A 1 218 ? -25.024 -1.788 0.344 1.00 85.31 218 GLY A CA 1
ATOM 1858 C C . GLY A 1 218 ? -24.953 -0.286 0.063 1.00 85.31 218 GLY A C 1
ATOM 1859 O O . GLY A 1 218 ? -23.890 0.198 -0.322 1.00 85.31 218 GLY A O 1
ATOM 1860 N N . ASN A 1 219 ? -26.047 0.458 0.240 1.00 89.12 219 ASN A N 1
ATOM 1861 C CA . ASN A 1 219 ? -26.032 1.912 0.096 1.00 89.12 219 ASN A CA 1
ATOM 1862 C C . ASN A 1 219 ? -25.510 2.567 1.376 1.00 89.12 219 ASN A C 1
ATOM 1864 O O . ASN A 1 219 ? -25.931 2.206 2.475 1.00 89.12 219 ASN A O 1
ATOM 1868 N N . GLU A 1 220 ? -24.635 3.564 1.232 1.00 92.00 220 GLU A N 1
ATOM 1869 C CA . GLU A 1 220 ? -24.169 4.376 2.358 1.00 92.00 220 GLU A CA 1
ATOM 1870 C C . GLU A 1 220 ? -25.333 5.181 2.952 1.00 92.00 220 GLU A C 1
ATOM 1872 O O . GLU A 1 220 ? -25.997 5.954 2.258 1.00 92.00 220 GLU A O 1
ATOM 1877 N N . ILE A 1 221 ? -25.561 5.003 4.253 1.00 90.88 221 ILE A N 1
ATOM 1878 C CA . ILE A 1 221 ? -26.581 5.718 5.029 1.00 90.88 221 ILE A CA 1
ATOM 1879 C C . ILE A 1 221 ? -25.972 6.772 5.962 1.00 90.88 221 ILE A C 1
ATOM 1881 O O . ILE A 1 221 ? -26.651 7.732 6.323 1.00 90.88 221 ILE A O 1
ATOM 1885 N N . ALA A 1 222 ? -24.704 6.609 6.347 1.00 90.94 222 ALA A N 1
ATOM 1886 C CA . ALA A 1 222 ? -23.938 7.552 7.159 1.00 90.94 222 ALA A CA 1
ATOM 1887 C C . ALA A 1 222 ? -22.435 7.277 7.013 1.00 90.94 222 ALA A C 1
ATOM 1889 O O . ALA A 1 222 ? -22.042 6.192 6.586 1.00 90.94 222 ALA A O 1
ATOM 1890 N N . TYR A 1 223 ? -21.592 8.221 7.433 1.00 91.56 223 TYR A N 1
ATOM 1891 C CA . TYR A 1 223 ? -20.152 7.994 7.528 1.00 91.56 223 TYR A CA 1
ATOM 1892 C C . TYR A 1 223 ? -19.536 8.698 8.740 1.00 91.56 223 TYR A C 1
ATOM 1894 O O . TYR A 1 223 ? -20.012 9.749 9.164 1.00 91.56 223 TYR A O 1
ATOM 1902 N N . ASP A 1 224 ? -18.423 8.149 9.227 1.00 89.81 224 ASP A N 1
ATOM 1903 C CA . ASP A 1 224 ? -17.562 8.749 10.245 1.00 89.81 224 ASP A CA 1
ATOM 1904 C C . ASP A 1 224 ? -16.101 8.794 9.790 1.00 89.81 224 ASP A C 1
ATOM 1906 O O . ASP A 1 224 ? -15.611 7.942 9.043 1.00 89.81 224 ASP A O 1
ATOM 1910 N N . ARG A 1 225 ? -15.373 9.799 10.287 1.00 90.94 225 ARG A N 1
ATOM 1911 C CA . ARG A 1 225 ? -13.916 9.907 10.154 1.00 90.94 225 ARG A CA 1
ATOM 1912 C C . ARG A 1 225 ? -13.304 10.106 11.525 1.00 90.94 225 ARG A C 1
ATOM 1914 O O . ARG A 1 225 ? -13.494 11.153 12.138 1.00 90.94 225 ARG A O 1
ATOM 1921 N N . VAL A 1 226 ? -12.552 9.117 11.988 1.00 88.38 226 VAL A N 1
ATOM 1922 C CA . VAL A 1 226 ? -12.020 9.090 13.352 1.00 88.38 226 VAL A CA 1
ATOM 1923 C C . VAL A 1 226 ? -10.503 8.979 13.312 1.00 88.38 226 VAL A C 1
ATOM 1925 O O . VAL A 1 226 ? -9.957 8.126 12.625 1.00 88.38 226 VAL A O 1
ATOM 1928 N N . GLY A 1 227 ? -9.812 9.842 14.054 1.00 86.12 227 GLY A N 1
ATOM 1929 C CA . GLY A 1 227 ? -8.388 9.692 14.351 1.00 86.12 227 GLY A CA 1
ATOM 1930 C C . GLY A 1 227 ? -8.209 9.281 15.808 1.00 86.12 227 GLY A C 1
ATOM 1931 O O . GLY A 1 227 ? -8.667 9.984 16.706 1.00 86.12 227 GLY A O 1
ATOM 1932 N N . ILE A 1 228 ? -7.551 8.153 16.048 1.00 84.12 228 ILE A N 1
ATOM 1933 C CA . ILE A 1 228 ? -7.248 7.615 17.373 1.00 84.12 228 ILE A CA 1
ATOM 1934 C C . ILE A 1 228 ? -5.730 7.531 17.497 1.00 84.12 228 ILE A C 1
ATOM 1936 O O . ILE A 1 228 ? -5.082 6.897 16.674 1.00 84.12 228 ILE A O 1
ATOM 1940 N N . ASN A 1 229 ? -5.149 8.180 18.509 1.00 77.44 229 ASN A N 1
ATOM 1941 C CA . ASN A 1 229 ? -3.720 8.060 18.834 1.00 77.44 229 ASN A CA 1
ATOM 1942 C C . ASN A 1 229 ? -2.759 8.314 17.635 1.00 77.44 229 ASN A C 1
ATOM 1944 O O . ASN A 1 229 ? -1.677 7.733 17.531 1.00 77.44 229 ASN A O 1
ATOM 1948 N N . THR A 1 230 ? -3.158 9.177 16.689 1.00 72.19 230 THR A N 1
ATOM 1949 C CA . THR A 1 230 ? -2.428 9.403 15.426 1.00 72.19 230 THR A CA 1
ATOM 1950 C C . THR A 1 230 ? -1.149 10.228 15.595 1.00 72.19 230 THR A C 1
ATOM 1952 O O . THR A 1 230 ? -0.263 10.112 14.756 1.00 72.19 230 THR A O 1
ATOM 1955 N N . TYR A 1 231 ? -1.045 11.027 16.666 1.00 62.09 231 TYR A N 1
ATOM 1956 C CA . TYR A 1 231 ? 0.061 11.966 16.927 1.00 62.09 231 TYR A CA 1
ATOM 1957 C C . TYR A 1 231 ? 0.482 12.003 18.411 1.00 62.09 231 TYR A C 1
ATOM 1959 O O . TYR A 1 231 ? 0.667 13.081 18.980 1.00 62.09 231 TYR A O 1
ATOM 1967 N N . SER A 1 232 ? 0.565 10.859 19.097 1.00 59.69 232 SER A N 1
ATOM 1968 C CA . SER A 1 232 ? 0.996 10.860 20.503 1.00 59.69 232 SER A CA 1
ATOM 1969 C C . SER A 1 232 ? 2.519 10.912 20.641 1.00 59.69 232 SER A C 1
ATOM 1971 O O . SER A 1 232 ? 3.260 10.150 20.027 1.00 59.69 232 SER A O 1
ATOM 1973 N N . ILE A 1 233 ? 2.990 11.807 21.514 1.00 55.38 233 ILE A N 1
ATOM 1974 C CA . ILE A 1 233 ? 4.414 11.986 21.855 1.00 55.38 233 ILE A CA 1
ATOM 1975 C C . ILE A 1 233 ? 5.016 10.695 22.444 1.00 55.38 233 ILE A C 1
ATOM 1977 O O . ILE A 1 233 ? 6.212 10.443 22.321 1.00 55.38 233 ILE A O 1
ATOM 1981 N N . GLU A 1 234 ? 4.183 9.858 23.060 1.00 55.72 234 GLU A N 1
ATOM 1982 C CA . GLU A 1 234 ? 4.558 8.569 23.651 1.00 55.72 234 GLU A CA 1
ATOM 1983 C C . GLU A 1 234 ? 4.938 7.510 22.602 1.00 55.72 234 GLU A C 1
ATOM 1985 O O . GLU A 1 234 ? 5.663 6.578 22.936 1.00 55.72 234 GLU A O 1
ATOM 1990 N N . ARG A 1 235 ? 4.520 7.664 21.336 1.00 57.25 235 ARG A N 1
ATOM 1991 C CA . ARG A 1 235 ? 4.921 6.786 20.218 1.00 57.25 235 ARG A CA 1
ATOM 1992 C C . ARG A 1 235 ? 6.292 7.123 19.626 1.00 57.25 235 ARG A C 1
ATOM 1994 O O . ARG A 1 235 ? 6.939 6.251 19.063 1.00 57.25 235 ARG A O 1
ATOM 2001 N N . VAL A 1 236 ? 6.750 8.369 19.775 1.00 52.22 236 VAL A N 1
ATOM 2002 C CA . VAL A 1 236 ? 7.999 8.883 19.169 1.00 52.22 236 VAL A CA 1
ATOM 2003 C C . VAL A 1 236 ? 9.229 8.635 20.059 1.00 52.22 236 VAL A C 1
ATOM 2005 O O . VAL A 1 236 ? 10.365 8.857 19.642 1.00 52.22 236 VAL A O 1
ATOM 2008 N N . LYS A 1 237 ? 9.039 8.150 21.292 1.00 41.44 237 LYS A N 1
ATOM 2009 C CA . LYS A 1 237 ? 10.153 7.769 22.166 1.00 41.44 237 LYS A CA 1
ATOM 2010 C C . LYS A 1 237 ? 10.714 6.409 21.751 1.00 41.44 237 LYS A C 1
ATOM 2012 O O . LYS A 1 237 ? 10.251 5.371 22.210 1.00 41.44 237 LYS A O 1
ATOM 2017 N N . LEU A 1 238 ? 11.725 6.445 20.893 1.00 44.06 238 LEU A N 1
ATOM 2018 C CA . LEU A 1 238 ? 12.776 5.434 20.900 1.00 44.06 238 LEU A CA 1
ATOM 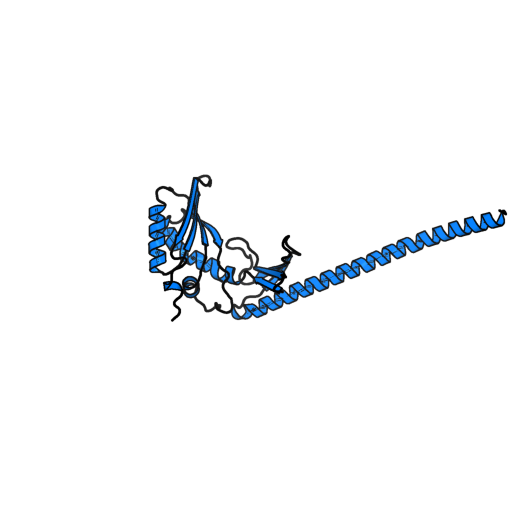2019 C C . LEU A 1 238 ? 13.687 5.755 22.095 1.00 44.06 238 LEU A C 1
ATOM 2021 O O . LEU A 1 238 ? 14.139 6.898 22.214 1.00 44.06 238 LEU A O 1
ATOM 2025 N N . ASP A 1 239 ? 13.885 4.790 22.992 1.00 42.03 239 ASP A N 1
ATOM 2026 C CA . ASP A 1 239 ? 14.964 4.846 23.990 1.00 42.03 239 ASP A CA 1
ATOM 2027 C C . ASP A 1 239 ? 16.342 4.791 23.305 1.00 42.03 239 ASP A C 1
ATOM 2029 O O . ASP A 1 239 ? 16.484 4.042 22.307 1.00 42.03 239 ASP A O 1
#

Sequence (239 aa):
MTTEERGQEEQERRQKKRIKRILLPLLALWLAVQLGKCIYREERRRLGYAHAVEQYMNRKYRKFGDRFRFYFENEERPNGVSTVKFYSEKFPDGADYCYYPIERDYWWDENGAHYLDNYMCLWYQKKMWEAYVPFFDEAFGKGQYTISGGAILMPDWQDYGPETGLEEYLNTAESFSIALDVKGDFTKSEEAIEILRKRMVERNWGLQLYISYVDQDGNEIAYDRVGINTYSIERVKLD

Secondary structure (DSSP, 8-state):
--HHHHHHHHHHHHHHHHHHHHHHHHHHHHHHHHHHHHHHHHHHHHHHHHHHHHHHHHHHTGGGT--EEEEEEEEEETTTEEEEEEEESSSTTS-SSS-PPEEEEEEEETTEEEEEE-HHHHHHHHHHHHHHHHHHHHHH-TTSEEEEEEE-----TTT--TTS-HHHHHHH--S-EEEEEE-S-GGGHHHHHHHHHHHHHHHT--EEEEEEEE-TT--EEEEEEEEESTT-GGGS---

Mean predicted aligned error: 12.0 Å

pLDDT: mean 80.7, std 12.26, range [41.44, 95.56]

Nearest PDB structures (foldseek):
  5mzf-assembly4_D  TM=3.681E-01  e=3.936E+00  Canis lupus familiaris
  5anv-assembly1_A  TM=3.159E-01  e=3.936E+00  Homo sapiens
  6glg-assembly1_A  TM=3.168E-01  e=3.936E+00  Homo sapiens

Solvent-accessible surface area (backbone atoms only — not comparable to full-atom values): 13377 Å² total; per-residue (Å²): 136,55,77,65,58,55,51,50,53,52,49,50,53,53,48,53,49,52,49,47,67,54,47,51,59,53,51,50,51,50,50,52,53,51,50,51,53,49,52,53,50,50,51,51,50,48,54,50,49,53,50,52,52,32,54,46,51,35,59,74,43,41,86,63,73,49,48,55,41,80,67,49,71,50,80,53,47,101,82,60,35,34,35,42,30,34,38,31,72,83,45,66,75,30,47,96,70,88,62,52,61,41,38,38,41,36,38,70,58,99,92,40,84,46,75,50,62,50,56,49,39,63,72,44,49,61,61,49,53,63,67,45,45,67,50,47,33,69,36,65,36,75,86,26,55,44,81,76,49,66,46,70,60,72,55,56,68,87,82,48,51,80,83,53,52,69,66,65,50,44,40,64,54,52,75,37,36,42,27,35,42,29,58,58,69,70,92,49,46,68,62,24,50,49,50,42,45,53,53,29,60,78,68,53,28,46,42,31,39,39,38,36,28,23,49,98,88,65,48,76,78,48,73,51,80,46,78,37,63,56,83,49,74,81,43,71,64,75,131

Radius of gyration: 30.71 Å; Cα contacts (8 Å, |Δi|>4): 303; chains: 1; bounding box: 48×40×109 Å

Organism: NCBI:txid796942